Protein AF-A0A182XDQ7-F1 (afdb_monomer)

Structure (mmCIF, N/CA/C/O backbone):
data_AF-A0A182XDQ7-F1
#
_entry.id   AF-A0A182XDQ7-F1
#
loop_
_atom_site.group_PDB
_atom_site.id
_atom_site.type_symbol
_atom_site.label_atom_id
_atom_site.label_alt_id
_atom_site.label_comp_id
_atom_site.label_asym_id
_atom_site.label_entity_id
_atom_site.label_seq_id
_atom_site.pdbx_PDB_ins_code
_atom_site.Cartn_x
_atom_site.Cartn_y
_atom_site.Cartn_z
_atom_site.occupancy
_atom_site.B_iso_or_equiv
_atom_site.auth_seq_id
_atom_site.auth_comp_id
_atom_site.auth_asym_id
_atom_site.auth_atom_id
_atom_site.pdbx_PDB_model_num
ATOM 1 N N . MET A 1 1 ? 46.026 5.884 -55.601 1.00 58.94 1 MET A N 1
ATOM 2 C CA . MET A 1 1 ? 44.550 5.990 -55.698 1.00 58.94 1 MET A CA 1
ATOM 3 C C . MET A 1 1 ? 43.831 5.059 -54.721 1.00 58.94 1 MET A C 1
ATOM 5 O O . MET A 1 1 ? 42.958 5.539 -54.015 1.00 58.94 1 MET A O 1
ATOM 9 N N . PHE A 1 2 ? 44.246 3.793 -54.591 1.00 58.72 2 PHE A N 1
ATOM 10 C CA . PHE A 1 2 ? 43.629 2.805 -53.687 1.00 58.72 2 PHE A CA 1
ATOM 11 C C . PHE A 1 2 ? 43.571 3.197 -52.197 1.00 58.72 2 PHE A C 1
ATOM 13 O O . PHE A 1 2 ? 42.519 3.070 -51.587 1.00 58.72 2 PHE A O 1
ATOM 20 N N . VAL A 1 3 ? 44.642 3.755 -51.619 1.00 70.00 3 VAL A N 1
ATOM 21 C CA . VAL A 1 3 ? 44.676 4.146 -50.188 1.00 70.00 3 VAL A CA 1
ATOM 22 C C . VAL A 1 3 ? 43.628 5.211 -49.835 1.00 70.00 3 VAL A C 1
ATOM 24 O O . VAL A 1 3 ? 43.036 5.169 -48.762 1.00 70.00 3 VAL A O 1
ATOM 27 N N . LYS A 1 4 ? 43.343 6.140 -50.760 1.00 70.06 4 LYS A N 1
ATOM 28 C CA . LYS A 1 4 ? 42.305 7.164 -50.566 1.00 70.06 4 LYS A CA 1
ATOM 29 C C . LYS A 1 4 ? 40.898 6.556 -50.586 1.00 70.06 4 LYS A C 1
ATOM 31 O O . LYS A 1 4 ? 40.056 6.988 -49.815 1.00 70.06 4 LYS A O 1
ATOM 36 N N . PHE A 1 5 ? 40.664 5.530 -51.408 1.00 74.50 5 PHE A N 1
ATOM 37 C CA . PHE A 1 5 ? 39.398 4.791 -51.428 1.00 74.50 5 PHE A CA 1
ATOM 38 C C . PHE A 1 5 ? 39.183 3.977 -50.146 1.00 74.50 5 PHE A C 1
ATOM 40 O O . PHE A 1 5 ? 38.098 4.029 -49.582 1.00 74.50 5 PHE A O 1
ATOM 47 N N . PHE A 1 6 ? 40.218 3.299 -49.637 1.00 78.25 6 PHE A N 1
ATOM 48 C CA . PHE A 1 6 ? 40.128 2.580 -48.359 1.00 78.25 6 PHE A CA 1
ATOM 49 C C . PHE A 1 6 ? 39.856 3.513 -47.173 1.00 78.25 6 PHE A C 1
ATOM 51 O O . PHE A 1 6 ? 39.035 3.182 -46.326 1.00 78.25 6 PHE A O 1
ATOM 58 N N . LEU A 1 7 ? 40.482 4.695 -47.138 1.00 78.38 7 LEU A N 1
ATOM 59 C CA . LEU A 1 7 ? 40.207 5.705 -46.110 1.00 78.38 7 LEU A CA 1
ATOM 60 C C . LEU A 1 7 ? 38.769 6.229 -46.174 1.00 78.38 7 LEU A C 1
ATOM 62 O O . LEU A 1 7 ? 38.133 6.378 -45.138 1.00 78.38 7 LEU A O 1
ATOM 66 N N . VAL A 1 8 ? 38.238 6.471 -47.375 1.00 79.00 8 VAL A N 1
ATOM 67 C CA . VAL A 1 8 ? 36.844 6.909 -47.549 1.00 79.00 8 VAL A CA 1
ATOM 68 C C . VAL A 1 8 ? 35.862 5.815 -47.121 1.00 79.00 8 VAL A C 1
ATOM 70 O O . VAL A 1 8 ? 34.897 6.114 -46.428 1.00 79.00 8 VAL A O 1
ATOM 73 N N . ILE A 1 9 ? 36.125 4.549 -47.460 1.00 78.06 9 ILE A N 1
ATOM 74 C CA . ILE A 1 9 ? 35.292 3.415 -47.027 1.00 78.06 9 ILE A CA 1
ATOM 75 C C . ILE A 1 9 ? 35.343 3.253 -45.502 1.00 78.06 9 ILE A C 1
ATOM 77 O O . ILE A 1 9 ? 34.299 3.101 -44.880 1.00 78.06 9 ILE A O 1
ATOM 81 N N . ALA A 1 10 ? 36.524 3.345 -44.884 1.00 75.12 10 ALA A N 1
ATOM 82 C CA . ALA A 1 10 ? 36.665 3.263 -43.430 1.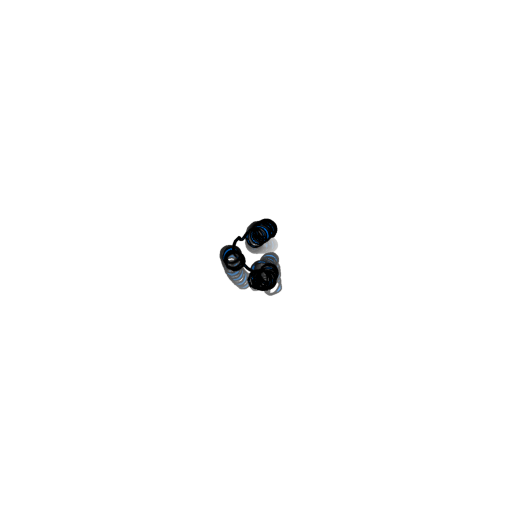00 75.12 10 ALA A CA 1
ATOM 83 C C . ALA A 1 10 ? 35.943 4.413 -42.704 1.00 75.12 10 ALA A C 1
ATOM 85 O O . ALA A 1 10 ? 35.287 4.181 -41.693 1.00 75.12 10 ALA A O 1
ATOM 86 N N . LEU A 1 11 ? 36.006 5.637 -43.240 1.00 75.75 11 LEU A N 1
ATOM 87 C CA . LEU A 1 11 ? 35.275 6.788 -42.700 1.00 75.75 11 LEU A CA 1
ATOM 88 C C . LEU A 1 11 ? 33.757 6.620 -42.840 1.00 75.75 11 LEU A C 1
ATOM 90 O O . LEU A 1 11 ? 33.031 6.897 -41.893 1.00 75.75 11 LEU A O 1
ATOM 94 N N . LEU A 1 12 ? 33.270 6.117 -43.978 1.00 71.75 12 LEU A N 1
ATOM 95 C CA . LEU A 1 12 ? 31.844 5.827 -44.177 1.00 71.75 12 LEU A CA 1
ATOM 96 C C . LEU A 1 12 ? 31.334 4.748 -43.212 1.00 71.75 12 LEU A C 1
ATOM 98 O O . LEU A 1 12 ? 30.245 4.885 -42.659 1.00 71.75 12 LEU A O 1
ATOM 102 N N . GLN A 1 13 ? 32.132 3.704 -42.973 1.00 73.31 13 GLN A N 1
ATOM 103 C CA . GLN A 1 13 ? 31.817 2.645 -42.009 1.00 73.31 13 GLN A CA 1
ATOM 104 C C . GLN A 1 13 ? 31.791 3.181 -40.569 1.00 73.31 13 GLN A C 1
ATOM 106 O O . GLN A 1 13 ? 30.897 2.825 -39.807 1.00 73.31 13 GLN A O 1
ATOM 111 N N . ALA A 1 14 ? 32.714 4.081 -40.210 1.00 72.94 14 ALA A N 1
ATOM 112 C CA . ALA A 1 14 ? 32.732 4.725 -38.897 1.00 72.94 14 ALA A CA 1
ATOM 113 C C . ALA A 1 14 ? 31.510 5.635 -38.673 1.00 72.94 14 ALA A C 1
ATOM 115 O O . ALA A 1 14 ? 30.904 5.585 -37.608 1.00 72.94 14 ALA A O 1
ATOM 116 N N . VAL A 1 15 ? 31.106 6.412 -39.685 1.00 73.62 15 VAL A N 1
ATOM 117 C CA . VAL A 1 15 ? 29.911 7.273 -39.611 1.00 73.62 15 VAL A CA 1
ATOM 118 C C . VAL A 1 15 ? 28.628 6.442 -39.480 1.00 73.62 15 VAL A C 1
ATOM 120 O O . VAL A 1 15 ? 27.787 6.756 -38.643 1.00 73.62 15 VAL A O 1
ATOM 123 N N . CYS A 1 16 ? 28.493 5.349 -40.243 1.00 70.88 16 CYS A N 1
ATOM 124 C CA . CYS A 1 16 ? 27.335 4.452 -40.130 1.00 70.88 16 CYS A CA 1
ATOM 125 C C . CYS A 1 16 ? 27.283 3.734 -38.775 1.00 70.88 16 CYS A C 1
ATOM 127 O O . CYS A 1 16 ? 26.206 3.568 -38.209 1.00 70.88 16 CYS A O 1
ATOM 129 N N . ALA A 1 17 ? 28.433 3.310 -38.242 1.00 71.94 17 ALA A N 1
ATOM 130 C CA . ALA A 1 17 ? 28.495 2.718 -36.911 1.00 71.94 17 ALA A CA 1
ATOM 131 C C . ALA A 1 17 ? 28.079 3.733 -35.837 1.00 71.94 17 ALA A C 1
ATOM 133 O O . ALA A 1 17 ? 27.300 3.391 -34.955 1.00 71.94 17 ALA A O 1
ATOM 134 N N . GLN A 1 18 ? 28.534 4.984 -35.941 1.00 76.50 18 GLN A N 1
ATOM 135 C CA . GLN A 1 18 ? 28.200 6.029 -34.977 1.00 76.50 18 GLN A CA 1
ATOM 136 C C . GLN A 1 18 ? 26.694 6.319 -34.909 1.00 76.50 18 GLN A C 1
ATOM 138 O O . GLN A 1 18 ? 26.150 6.353 -33.810 1.00 76.50 18 GLN A O 1
ATOM 143 N N . GLN A 1 19 ? 26.006 6.414 -36.051 1.00 77.69 19 GLN A N 1
ATOM 144 C CA . GLN A 1 19 ? 24.545 6.584 -36.072 1.00 77.69 19 GLN A CA 1
ATOM 145 C C . GLN A 1 19 ? 23.803 5.431 -35.380 1.00 77.69 19 GLN A C 1
ATOM 147 O O . GLN A 1 19 ? 22.836 5.657 -34.662 1.00 77.69 19 GLN A O 1
ATOM 152 N N . ARG A 1 20 ? 24.272 4.187 -35.547 1.00 82.06 20 ARG A N 1
ATOM 153 C CA . ARG A 1 20 ? 23.682 3.021 -34.868 1.00 82.06 20 ARG A CA 1
ATOM 154 C C . ARG A 1 20 ? 23.867 3.077 -33.352 1.00 82.06 20 ARG A C 1
ATOM 156 O O . ARG A 1 20 ? 22.949 2.738 -32.614 1.00 82.06 20 ARG A O 1
ATOM 163 N N . PHE A 1 21 ? 25.036 3.515 -32.884 1.00 82.31 21 PHE A N 1
ATOM 164 C CA . PHE A 1 21 ? 25.280 3.708 -31.453 1.00 82.31 21 PHE A CA 1
ATOM 165 C C . PHE A 1 21 ? 24.435 4.844 -30.868 1.00 82.31 21 PHE A C 1
ATOM 167 O O . PHE A 1 21 ? 23.960 4.703 -29.748 1.00 82.31 21 PHE A O 1
ATOM 174 N N . GLU A 1 22 ? 24.214 5.931 -31.612 1.00 88.81 22 GLU A N 1
ATOM 175 C CA . GLU A 1 22 ? 23.357 7.043 -31.175 1.00 88.81 22 GLU A CA 1
ATOM 176 C C . GLU A 1 22 ? 21.918 6.582 -30.897 1.00 88.81 22 GLU A C 1
ATOM 178 O O . GLU A 1 22 ? 21.388 6.896 -29.835 1.00 88.81 22 GLU A O 1
ATOM 183 N N . VAL A 1 23 ? 21.335 5.748 -31.767 1.00 90.88 23 VAL A N 1
ATOM 184 C CA . VAL A 1 23 ? 19.989 5.174 -31.560 1.00 90.88 23 VAL A CA 1
ATOM 185 C C . VAL A 1 23 ? 19.919 4.319 -30.287 1.00 90.88 23 VAL A C 1
ATOM 187 O O . VAL A 1 23 ? 18.983 4.438 -29.503 1.00 90.88 23 VAL A O 1
ATOM 190 N N . LEU A 1 24 ? 20.924 3.476 -30.027 1.00 91.75 24 LEU A N 1
ATOM 191 C CA . LEU A 1 24 ? 20.945 2.651 -28.808 1.00 91.75 24 LEU A CA 1
ATOM 192 C C . LEU A 1 24 ? 21.114 3.492 -27.536 1.00 91.75 24 LEU A C 1
ATOM 194 O O . LEU A 1 24 ? 20.560 3.153 -26.491 1.00 91.75 24 LEU A O 1
ATOM 198 N N . VAL A 1 25 ? 21.874 4.587 -27.619 1.00 93.25 25 VAL A N 1
ATOM 199 C CA . VAL A 1 25 ? 22.011 5.552 -26.521 1.00 93.25 25 VAL A CA 1
ATOM 200 C C . VAL A 1 25 ? 20.690 6.280 -26.271 1.00 93.25 25 VAL A C 1
ATOM 202 O O . VAL A 1 25 ? 20.345 6.507 -25.112 1.00 93.25 25 VAL A O 1
ATOM 205 N N . GLU A 1 26 ? 19.934 6.607 -27.319 1.00 95.56 26 GLU A N 1
ATOM 206 C CA . GLU A 1 26 ? 18.599 7.198 -27.196 1.00 95.56 26 GLU A CA 1
ATOM 207 C C . GLU A 1 26 ? 17.632 6.250 -26.479 1.00 95.56 26 GLU A C 1
ATOM 209 O O . GLU A 1 26 ? 17.069 6.638 -25.457 1.00 95.56 26 GLU A O 1
ATOM 214 N N . PHE A 1 27 ? 17.526 4.985 -26.907 1.00 96.62 27 PHE A N 1
ATOM 215 C CA . PHE A 1 27 ? 16.728 3.986 -26.184 1.00 96.62 27 PHE A CA 1
ATOM 216 C C . PHE A 1 27 ? 17.166 3.845 -24.726 1.00 96.62 27 PHE A C 1
ATOM 218 O O . PHE A 1 27 ? 16.331 3.865 -23.827 1.00 96.62 27 PHE A O 1
ATOM 225 N N . GLY A 1 28 ? 18.474 3.744 -24.471 1.00 95.75 28 GLY A N 1
ATOM 226 C CA . GLY A 1 28 ? 18.994 3.612 -23.109 1.00 95.75 28 GLY A CA 1
ATOM 227 C C . GLY A 1 28 ? 18.648 4.816 -22.232 1.00 95.75 28 GLY A C 1
ATOM 228 O O . GLY A 1 28 ? 18.321 4.650 -21.057 1.00 95.75 28 GLY A O 1
ATOM 229 N N . THR A 1 29 ? 18.667 6.018 -22.813 1.00 96.94 29 THR A N 1
ATOM 230 C CA . THR A 1 29 ? 18.242 7.252 -22.142 1.00 96.94 29 THR A CA 1
ATOM 231 C C . THR A 1 29 ? 16.747 7.213 -21.846 1.00 96.94 29 THR A C 1
ATOM 233 O O . THR A 1 29 ? 16.364 7.435 -20.704 1.00 96.94 29 THR A O 1
ATOM 236 N N . ASN A 1 30 ? 15.919 6.850 -22.828 1.00 97.19 30 ASN A N 1
ATOM 237 C CA . ASN A 1 30 ? 14.465 6.786 -22.683 1.00 97.19 30 ASN A CA 1
ATOM 238 C C . ASN A 1 30 ? 14.036 5.771 -21.614 1.00 97.19 30 ASN A C 1
ATOM 240 O O . ASN A 1 30 ? 13.282 6.133 -20.711 1.00 97.19 30 ASN A O 1
ATOM 244 N N . PHE A 1 31 ? 14.571 4.544 -21.648 1.00 97.81 31 PHE A N 1
ATOM 245 C CA . PHE A 1 31 ? 14.312 3.537 -20.612 1.00 97.81 31 PHE A CA 1
ATOM 246 C C . PHE A 1 31 ? 14.750 4.017 -19.231 1.00 97.81 31 PHE A C 1
ATOM 248 O O . PHE A 1 31 ? 13.993 3.902 -18.274 1.00 97.81 31 PHE A O 1
ATOM 255 N N . SER A 1 32 ? 15.947 4.598 -19.120 1.00 96.75 32 SER A N 1
ATOM 256 C CA . SER A 1 32 ? 16.453 5.082 -17.831 1.00 96.75 32 SER A CA 1
ATOM 257 C C . SER A 1 32 ? 15.604 6.225 -17.274 1.00 96.75 32 SER A C 1
ATOM 259 O O . SER A 1 32 ? 15.320 6.244 -16.080 1.00 96.75 32 SER A O 1
ATOM 261 N N . THR A 1 33 ? 15.190 7.171 -18.119 1.00 97.00 33 THR A N 1
ATOM 262 C CA . THR A 1 33 ? 14.324 8.284 -17.717 1.00 97.00 33 THR A CA 1
ATOM 263 C C . THR A 1 33 ? 12.961 7.776 -17.266 1.00 97.00 33 THR A C 1
ATOM 265 O O . THR A 1 33 ? 12.564 8.073 -16.143 1.00 97.00 33 THR A O 1
ATOM 268 N N . LEU A 1 34 ? 12.297 6.945 -18.078 1.00 96.00 34 LEU A N 1
ATOM 269 C CA . LEU A 1 34 ? 11.008 6.356 -17.715 1.00 96.00 34 LEU A CA 1
ATOM 270 C C . LEU A 1 34 ? 11.101 5.573 -16.404 1.00 96.00 34 LEU A C 1
ATOM 272 O O . LEU A 1 34 ? 10.211 5.674 -15.560 1.00 96.00 34 LEU A O 1
ATOM 276 N N . ALA A 1 35 ? 12.196 4.832 -16.214 1.00 95.94 35 ALA A N 1
ATOM 277 C CA . ALA A 1 35 ? 12.391 4.041 -15.015 1.00 95.94 35 ALA A CA 1
ATOM 278 C C . ALA A 1 35 ? 12.580 4.894 -13.760 1.00 95.94 35 ALA A C 1
ATOM 280 O O . ALA A 1 35 ? 12.058 4.550 -12.698 1.00 95.94 35 ALA A O 1
ATOM 281 N N . ILE A 1 36 ? 13.309 6.007 -13.866 1.00 96.62 36 ILE A N 1
ATOM 282 C CA . ILE A 1 36 ? 13.486 6.961 -12.766 1.00 96.62 36 ILE A CA 1
ATOM 283 C C . ILE A 1 36 ? 12.152 7.621 -12.412 1.00 96.62 36 ILE A C 1
ATOM 285 O O . ILE A 1 36 ? 11.812 7.689 -11.232 1.00 96.62 36 ILE A O 1
ATOM 289 N N . ASP A 1 37 ? 11.396 8.072 -13.411 1.00 95.81 37 ASP A N 1
ATOM 290 C CA . ASP A 1 37 ? 10.105 8.730 -13.198 1.00 95.81 37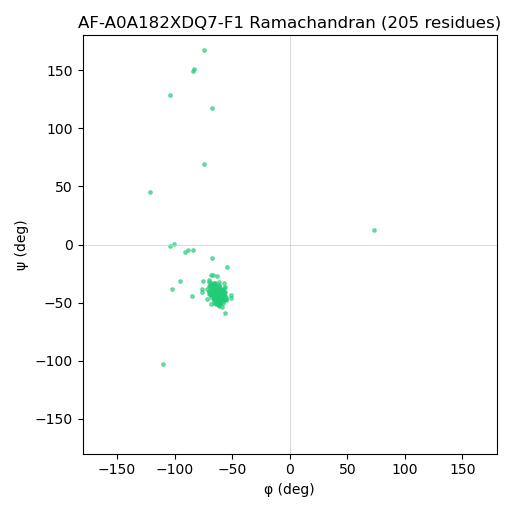 ASP A CA 1
ATOM 291 C C . ASP A 1 37 ? 9.111 7.765 -12.531 1.00 95.81 37 ASP A C 1
ATOM 293 O O . ASP A 1 37 ? 8.570 8.068 -11.468 1.00 95.81 37 ASP A O 1
ATOM 297 N N . THR A 1 38 ? 8.998 6.548 -13.070 1.00 94.25 38 THR A N 1
ATOM 298 C CA . THR A 1 38 ? 8.182 5.458 -12.511 1.00 94.25 38 THR A CA 1
ATOM 299 C C . THR A 1 38 ? 8.594 5.114 -11.078 1.00 94.25 38 THR A C 1
ATOM 301 O O . THR A 1 38 ? 7.756 4.967 -10.192 1.00 94.25 38 THR A O 1
ATOM 304 N N . GLN A 1 39 ? 9.898 5.012 -10.805 1.00 94.88 39 GLN A N 1
ATOM 305 C CA . GLN A 1 39 ? 10.407 4.716 -9.465 1.00 94.88 39 GLN A CA 1
ATOM 306 C C . GLN A 1 39 ? 10.028 5.801 -8.450 1.00 94.88 39 GLN A C 1
ATOM 308 O O . GLN A 1 39 ? 9.722 5.478 -7.300 1.00 94.88 39 GLN A O 1
ATOM 313 N N . ASN A 1 40 ? 10.088 7.072 -8.850 1.00 95.44 40 ASN A N 1
ATOM 314 C CA . ASN A 1 40 ? 9.719 8.188 -7.985 1.00 95.44 40 ASN A CA 1
ATOM 315 C C . ASN A 1 40 ? 8.227 8.142 -7.650 1.00 95.44 40 ASN A C 1
ATOM 317 O O . ASN A 1 40 ? 7.877 8.229 -6.476 1.00 95.44 40 ASN A O 1
ATOM 321 N N . GLU A 1 41 ? 7.375 7.909 -8.645 1.00 95.12 41 GLU A N 1
ATOM 322 C CA . GLU A 1 41 ? 5.930 7.783 -8.445 1.00 95.12 41 GLU A CA 1
ATOM 323 C C . GLU A 1 41 ? 5.570 6.591 -7.542 1.00 95.12 41 GLU A C 1
ATOM 325 O O . GLU A 1 41 ? 4.817 6.750 -6.581 1.00 95.12 41 GLU A O 1
ATOM 330 N N . ILE A 1 42 ? 6.175 5.412 -7.751 1.00 93.56 42 ILE A N 1
ATOM 331 C CA . ILE A 1 42 ? 5.963 4.255 -6.861 1.00 93.56 42 ILE A CA 1
ATOM 332 C C . ILE A 1 42 ? 6.376 4.588 -5.422 1.00 93.56 42 ILE A C 1
ATOM 334 O O . ILE A 1 42 ? 5.689 4.195 -4.479 1.00 93.56 42 ILE A O 1
ATOM 338 N N . ASN A 1 43 ? 7.479 5.316 -5.226 1.00 93.94 43 ASN A N 1
ATOM 339 C CA . ASN A 1 43 ? 7.915 5.723 -3.889 1.00 93.94 43 ASN A CA 1
ATOM 340 C C . ASN A 1 43 ? 6.926 6.699 -3.235 1.00 93.94 43 ASN A C 1
ATOM 342 O O . ASN A 1 43 ? 6.651 6.575 -2.041 1.00 93.94 43 ASN A O 1
ATOM 346 N N . GLU A 1 44 ? 6.375 7.647 -3.994 1.00 95.25 44 GLU A N 1
ATOM 347 C CA . GLU A 1 44 ? 5.340 8.563 -3.507 1.00 95.25 44 GLU A CA 1
ATOM 348 C C . GLU A 1 44 ? 4.083 7.800 -3.075 1.00 95.25 44 GLU A C 1
ATOM 350 O O . GLU A 1 44 ? 3.608 7.986 -1.951 1.00 95.25 44 GLU A O 1
ATOM 355 N N . LEU A 1 45 ? 3.602 6.873 -3.908 1.00 94.62 45 LEU A N 1
ATOM 356 C CA . LEU A 1 45 ? 2.455 6.019 -3.590 1.00 94.62 45 LEU A CA 1
ATOM 357 C C . LEU A 1 45 ? 2.729 5.109 -2.389 1.00 94.62 45 LEU A C 1
ATOM 359 O O . LEU A 1 45 ? 1.863 4.937 -1.535 1.00 94.62 45 LEU A O 1
ATOM 363 N N . TYR A 1 46 ? 3.946 4.576 -2.265 1.00 92.50 46 TYR A N 1
ATOM 364 C CA . TYR A 1 46 ? 4.355 3.772 -1.113 1.00 92.50 46 TYR A CA 1
ATOM 365 C C . TYR A 1 46 ? 4.278 4.574 0.190 1.00 92.50 46 TYR A C 1
ATOM 367 O O . TYR A 1 46 ? 3.759 4.089 1.199 1.00 92.50 46 TYR A O 1
ATOM 375 N N . HIS A 1 47 ? 4.781 5.811 0.182 1.00 93.31 47 HIS A N 1
ATOM 376 C CA . HIS A 1 47 ? 4.701 6.697 1.340 1.00 93.31 47 HIS A CA 1
ATOM 377 C C . HIS A 1 47 ? 3.258 7.078 1.667 1.00 93.31 47 HIS A C 1
ATOM 379 O O . HIS A 1 47 ? 2.874 7.027 2.835 1.00 93.31 47 HIS A O 1
ATOM 385 N N . PHE A 1 48 ? 2.455 7.386 0.648 1.00 92.50 48 PHE A N 1
ATOM 386 C CA . PHE A 1 48 ? 1.042 7.696 0.824 1.00 92.50 48 PHE A CA 1
ATOM 387 C C . PHE A 1 48 ? 0.269 6.517 1.433 1.00 92.50 48 PHE A C 1
ATOM 389 O O . PHE A 1 48 ? -0.440 6.697 2.423 1.00 92.50 48 PHE A O 1
ATOM 396 N N . ASN A 1 49 ? 0.485 5.298 0.929 1.00 90.62 49 ASN A N 1
ATOM 397 C CA . ASN A 1 49 ? -0.091 4.077 1.489 1.00 90.62 49 ASN A CA 1
ATOM 398 C C . ASN A 1 49 ? 0.300 3.891 2.966 1.00 90.62 49 ASN A C 1
ATOM 400 O O . ASN A 1 49 ? -0.549 3.648 3.820 1.00 90.62 49 ASN A O 1
ATOM 404 N N . ALA A 1 50 ? 1.584 4.056 3.291 1.00 89.06 50 ALA A N 1
ATOM 405 C CA . ALA A 1 50 ? 2.068 3.915 4.662 1.00 89.06 50 ALA A CA 1
ATOM 406 C C . ALA A 1 50 ? 1.461 4.956 5.621 1.00 89.06 50 ALA A C 1
ATOM 408 O O . ALA A 1 50 ? 1.148 4.627 6.768 1.00 89.06 50 ALA A O 1
ATOM 409 N N . ASP A 1 51 ? 1.291 6.201 5.171 1.00 90.25 51 ASP A N 1
ATOM 410 C CA . ASP A 1 51 ? 0.657 7.256 5.961 1.00 90.25 51 ASP A CA 1
ATOM 411 C C . ASP A 1 51 ? -0.833 6.971 6.196 1.00 90.25 51 ASP A C 1
ATOM 413 O O . ASP A 1 51 ? -1.297 7.122 7.329 1.00 90.25 51 ASP A O 1
ATOM 417 N N . MET A 1 52 ? -1.550 6.494 5.174 1.00 86.25 52 MET A N 1
ATOM 418 C CA . MET A 1 52 ? -2.958 6.095 5.274 1.00 86.25 52 MET A CA 1
ATOM 419 C C . MET A 1 52 ? -3.161 4.950 6.271 1.00 86.25 52 MET A C 1
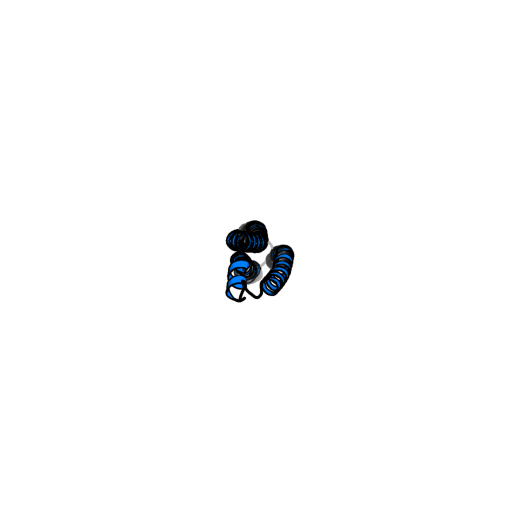ATOM 421 O O . MET A 1 52 ? -3.937 5.091 7.218 1.00 86.25 52 MET A O 1
ATOM 425 N N . VAL A 1 53 ? -2.405 3.856 6.125 1.00 84.69 53 VAL A N 1
ATOM 426 C CA . VAL A 1 53 ? -2.458 2.701 7.041 1.00 84.69 53 VAL A CA 1
ATOM 427 C C . VAL A 1 53 ? -2.125 3.127 8.475 1.00 84.69 53 VAL A C 1
ATOM 429 O O . VAL A 1 53 ? -2.760 2.691 9.438 1.00 84.69 53 VAL A O 1
ATOM 432 N N . ARG A 1 54 ? -1.125 4.002 8.651 1.00 86.88 54 ARG A N 1
ATOM 433 C CA . ARG A 1 54 ? -0.742 4.505 9.977 1.00 86.88 54 ARG A CA 1
ATOM 434 C C . ARG A 1 54 ? -1.866 5.309 10.621 1.00 86.88 54 ARG A C 1
ATOM 436 O O . ARG A 1 54 ? -2.113 5.121 11.813 1.00 86.88 54 ARG A O 1
ATOM 443 N N . GLU A 1 55 ? -2.497 6.214 9.878 1.00 86.56 55 GLU A N 1
ATOM 444 C CA . GLU A 1 55 ? -3.575 7.038 10.423 1.00 86.56 55 GLU A CA 1
ATOM 445 C C . GLU A 1 55 ? -4.796 6.190 10.767 1.00 86.56 55 GLU A C 1
ATOM 447 O O . GLU A 1 55 ? -5.364 6.353 11.845 1.00 86.56 55 GLU A O 1
ATOM 452 N N . PHE A 1 56 ? -5.132 5.210 9.928 1.00 82.12 56 PHE A N 1
ATOM 453 C CA . PHE A 1 56 ? -6.221 4.290 10.227 1.00 82.12 56 PHE A CA 1
ATOM 454 C C . PHE A 1 56 ? -5.966 3.487 11.510 1.00 82.12 56 PHE A C 1
ATOM 456 O O . PHE A 1 56 ? -6.797 3.484 12.418 1.00 82.12 56 PHE A O 1
ATOM 463 N N . ASN A 1 57 ? -4.779 2.886 11.646 1.00 83.50 57 ASN A N 1
ATOM 464 C CA . ASN A 1 57 ? -4.394 2.169 12.865 1.00 83.50 57 ASN A CA 1
ATOM 465 C C . ASN A 1 57 ? -4.460 3.065 14.108 1.00 83.50 57 ASN A C 1
ATOM 467 O O . ASN A 1 57 ? -4.831 2.617 15.194 1.00 83.50 57 ASN A O 1
ATOM 471 N N . ARG A 1 58 ? -4.084 4.338 13.963 1.00 88.00 58 ARG A N 1
ATOM 472 C CA . ARG A 1 58 ? -4.153 5.319 15.043 1.00 88.00 58 ARG A CA 1
ATOM 473 C C . ARG A 1 58 ? -5.599 5.598 15.447 1.00 88.00 58 ARG A C 1
ATOM 475 O O . ARG A 1 58 ? -5.885 5.551 16.642 1.00 88.00 58 ARG A O 1
ATOM 482 N N . GLU A 1 59 ? -6.484 5.885 14.498 1.00 85.50 59 GLU A N 1
ATOM 483 C CA . GLU A 1 59 ? -7.888 6.187 14.794 1.00 85.50 59 GLU A CA 1
ATOM 484 C C . GLU A 1 59 ? -8.627 4.968 15.357 1.00 85.50 59 GLU A C 1
ATOM 486 O O . GLU A 1 59 ? -9.301 5.099 16.374 1.00 85.50 59 GLU A O 1
ATOM 491 N N . LEU A 1 60 ? -8.392 3.764 14.828 1.00 81.75 60 LEU A N 1
ATOM 492 C CA . LEU A 1 60 ? -8.943 2.525 15.389 1.00 81.75 60 LEU A CA 1
ATOM 493 C C . LEU A 1 60 ? -8.572 2.347 16.873 1.00 81.75 60 LEU A C 1
ATOM 495 O O . LEU A 1 60 ? -9.424 2.058 17.713 1.00 81.75 60 LEU A O 1
ATOM 499 N N . LEU A 1 61 ? -7.297 2.549 17.221 1.00 85.38 61 LEU A N 1
ATOM 500 C CA . LEU A 1 61 ? -6.839 2.456 18.610 1.00 85.38 61 LEU A CA 1
ATOM 501 C C . LEU A 1 61 ? -7.434 3.554 19.499 1.00 85.38 61 LEU A C 1
ATOM 503 O O . LEU A 1 61 ? -7.659 3.322 20.688 1.00 85.38 61 LEU A O 1
ATOM 507 N N . LEU A 1 62 ? -7.668 4.747 18.950 1.00 89.50 62 LEU A N 1
ATOM 508 C CA . LEU A 1 62 ? -8.308 5.838 19.677 1.00 89.50 62 LEU A CA 1
ATOM 509 C C . LEU A 1 62 ? -9.783 5.547 19.941 1.00 89.50 62 LEU A C 1
ATOM 511 O O . LEU A 1 62 ? -10.221 5.780 21.064 1.00 89.50 62 LEU A O 1
ATOM 515 N N . GLU A 1 63 ? -10.518 5.013 18.967 1.00 84.56 63 GLU A N 1
ATOM 516 C CA . GLU A 1 63 ? -11.920 4.625 19.148 1.00 84.56 63 GLU A CA 1
ATOM 517 C C . GLU A 1 63 ? -12.059 3.526 20.204 1.00 84.56 63 GLU A C 1
ATOM 519 O O . GLU A 1 63 ? -12.762 3.714 21.199 1.00 84.56 63 GLU A O 1
ATOM 524 N N . LEU A 1 64 ? -11.267 2.452 20.106 1.00 82.19 64 LEU A N 1
ATOM 525 C CA . LEU A 1 64 ? -11.221 1.414 21.145 1.00 82.19 64 LEU A CA 1
ATOM 526 C C . LEU A 1 64 ? -10.838 1.995 22.520 1.00 82.19 64 LEU A C 1
ATOM 528 O O . LEU A 1 64 ? -11.396 1.617 23.553 1.00 82.19 64 LEU A O 1
ATOM 532 N N . GLY A 1 65 ? -9.899 2.944 22.542 1.00 86.81 65 GLY A N 1
ATOM 533 C CA . GLY A 1 65 ? -9.457 3.630 23.754 1.00 86.81 65 GLY A CA 1
ATOM 534 C C . GLY A 1 65 ? -10.505 4.555 24.385 1.00 86.81 65 GLY A C 1
ATOM 535 O O . GLY A 1 65 ? -10.438 4.777 25.595 1.00 86.81 65 GLY A O 1
ATOM 536 N N . ARG A 1 66 ? -11.457 5.083 23.603 1.00 88.81 66 ARG A N 1
ATOM 537 C CA . ARG A 1 66 ? -12.583 5.919 24.065 1.00 88.81 66 ARG A CA 1
ATOM 538 C C . ARG A 1 66 ? -13.765 5.071 24.528 1.00 88.81 66 ARG A C 1
ATOM 540 O O . ARG A 1 66 ? -14.285 5.307 25.615 1.00 88.81 66 ARG A O 1
ATOM 547 N N . MET A 1 67 ? -14.113 4.040 23.759 1.00 84.31 67 MET A N 1
ATOM 548 C CA . MET A 1 67 ? -15.240 3.151 24.047 1.00 84.31 67 MET A CA 1
ATOM 549 C C . MET A 1 67 ? -15.088 2.434 25.392 1.00 84.31 67 MET A C 1
ATOM 551 O O . MET A 1 67 ? -16.011 2.422 26.201 1.00 84.31 67 MET A O 1
ATOM 555 N N . VAL A 1 68 ? -13.912 1.865 25.684 1.00 86.19 68 VAL A N 1
ATOM 556 C CA . VAL A 1 68 ? -13.728 1.047 26.898 1.00 86.19 68 VAL A CA 1
ATOM 557 C C . VAL A 1 68 ? -14.005 1.830 28.199 1.00 86.19 68 VAL A C 1
ATOM 559 O O . VAL A 1 68 ? -14.721 1.310 29.060 1.00 86.19 68 VAL A O 1
ATOM 562 N N . PRO A 1 69 ? -13.470 3.050 28.408 1.00 91.12 69 PRO A N 1
ATOM 563 C CA . PRO A 1 69 ? -13.848 3.887 29.546 1.00 91.12 69 PRO A CA 1
ATOM 564 C C . PRO A 1 69 ? -15.338 4.234 29.600 1.00 91.12 69 PRO A C 1
ATOM 566 O O . PRO A 1 69 ? -15.927 4.124 30.673 1.00 91.12 69 PRO A O 1
ATOM 569 N N . GLU A 1 70 ? -15.944 4.613 28.472 1.00 90.19 70 GLU A N 1
ATOM 570 C CA . GLU A 1 70 ? -17.365 4.983 28.404 1.00 90.19 70 GLU A CA 1
ATOM 571 C C . GLU A 1 70 ? -18.269 3.811 28.797 1.00 90.19 70 GLU A C 1
ATOM 573 O O . GLU A 1 70 ? -19.197 3.969 29.589 1.00 90.19 70 GLU A O 1
ATOM 578 N N . MET A 1 71 ? -17.945 2.605 28.334 1.00 87.94 71 MET A N 1
ATOM 579 C CA . MET A 1 71 ? -18.679 1.384 28.671 1.00 87.94 71 MET A CA 1
ATOM 580 C C . MET A 1 71 ? -18.552 1.039 30.159 1.00 87.94 71 MET A C 1
ATOM 582 O O . MET A 1 71 ? -19.537 0.676 30.798 1.00 87.94 71 MET A O 1
ATOM 586 N N . ARG A 1 72 ? -17.363 1.222 30.750 1.00 91.31 72 ARG A N 1
ATOM 587 C CA . ARG A 1 72 ? -17.155 1.046 32.200 1.00 91.31 72 ARG A CA 1
ATOM 588 C C . ARG A 1 72 ? -17.930 2.067 33.028 1.00 91.31 72 ARG A C 1
ATOM 590 O O . ARG A 1 72 ? -18.433 1.733 34.100 1.00 91.31 72 ARG A O 1
ATOM 597 N N . GLU A 1 73 ? -18.005 3.310 32.565 1.00 94.88 73 GLU A N 1
ATOM 598 C CA . GLU A 1 73 ? -18.786 4.354 33.227 1.00 94.88 73 GLU A CA 1
ATOM 599 C C . GLU A 1 73 ? -20.289 4.063 33.137 1.00 94.88 73 GLU A C 1
ATOM 601 O O . GLU A 1 73 ? -20.988 4.153 34.150 1.00 94.88 73 GLU A O 1
ATOM 606 N N . ALA A 1 74 ? -20.769 3.640 31.965 1.00 92.19 74 ALA A N 1
ATOM 607 C CA . ALA A 1 74 ? -22.154 3.233 31.755 1.00 92.19 74 ALA A CA 1
ATOM 608 C C . ALA A 1 74 ? -22.545 2.056 32.662 1.00 92.19 74 ALA A C 1
ATOM 610 O O . ALA A 1 74 ? -23.592 2.106 33.308 1.00 92.19 74 ALA A O 1
ATOM 611 N N . ASP A 1 75 ? -21.680 1.046 32.780 1.00 94.69 75 ASP A N 1
ATOM 612 C CA . ASP A 1 75 ? -21.894 -0.094 33.671 1.00 94.69 75 ASP A CA 1
ATOM 613 C C . ASP A 1 75 ? -21.969 0.321 35.150 1.00 94.69 75 ASP A C 1
ATOM 615 O O . ASP A 1 75 ? -22.930 0.002 35.851 1.00 94.69 75 ASP A O 1
ATOM 619 N N . SER A 1 76 ? -20.998 1.110 35.618 1.00 95.44 76 SER A N 1
ATOM 620 C CA . SER A 1 76 ? -20.988 1.640 36.989 1.00 95.44 76 SER A CA 1
ATOM 621 C C . SER A 1 76 ? -22.231 2.487 37.289 1.00 95.44 76 SER A C 1
ATOM 623 O O . SER A 1 76 ? -22.809 2.404 38.376 1.00 95.44 76 SER A O 1
ATOM 625 N N . SER A 1 77 ? -22.682 3.289 36.319 1.00 96.38 77 SER A N 1
ATOM 626 C CA . SER A 1 77 ? -23.926 4.053 36.423 1.00 96.38 77 SER A CA 1
ATOM 627 C C . SER A 1 77 ? -25.145 3.134 36.517 1.00 96.38 77 SER A C 1
ATOM 629 O O . SER A 1 77 ? -26.028 3.364 37.344 1.00 96.38 77 SER A O 1
ATOM 631 N N . PHE A 1 78 ? -25.189 2.071 35.713 1.00 95.38 78 PHE A N 1
ATOM 632 C CA . PHE A 1 78 ? -26.284 1.110 35.729 1.00 95.38 78 PHE A CA 1
ATOM 633 C C . PHE A 1 78 ? -26.359 0.346 37.057 1.00 95.38 78 PHE A C 1
ATOM 635 O O . PHE A 1 78 ? -27.442 0.247 37.630 1.00 95.38 78 PHE A O 1
ATOM 642 N N . GLN A 1 79 ? -25.226 -0.074 37.629 1.00 95.81 79 GLN A N 1
ATOM 643 C CA . GLN A 1 79 ? -25.186 -0.660 38.978 1.00 95.81 79 GLN A CA 1
ATOM 644 C C . GLN A 1 79 ? -25.765 0.274 40.044 1.00 95.81 79 GLN A C 1
ATOM 646 O O . GLN A 1 79 ? -26.533 -0.149 40.908 1.00 95.81 79 GLN A O 1
ATOM 651 N N . GLN A 1 80 ? -25.429 1.565 39.987 1.00 96.06 80 GLN A N 1
ATOM 652 C CA . GLN A 1 80 ? -25.978 2.552 40.920 1.00 96.06 80 GLN A CA 1
ATOM 653 C C . GLN A 1 80 ? -27.493 2.702 40.754 1.00 96.06 80 GLN A C 1
ATOM 655 O O . GLN A 1 80 ? -28.204 2.835 41.749 1.00 96.06 80 GLN A O 1
ATOM 660 N N . GLN A 1 81 ? -27.995 2.649 39.517 1.00 95.69 81 GLN A N 1
ATOM 661 C CA . GLN A 1 81 ? -29.430 2.685 39.229 1.00 95.69 81 GLN A CA 1
ATOM 662 C C . GLN A 1 81 ? -30.148 1.438 39.745 1.00 95.69 81 GLN A C 1
ATOM 664 O O . GLN A 1 81 ? -31.215 1.578 40.342 1.00 95.69 81 GLN A O 1
ATOM 669 N N . ILE A 1 82 ? -29.552 0.249 39.582 1.00 94.12 82 ILE A N 1
ATOM 670 C CA . ILE A 1 82 ? -30.058 -0.985 40.192 1.00 94.12 82 ILE A CA 1
ATOM 671 C C . ILE A 1 82 ? -30.148 -0.762 41.697 1.00 94.12 82 ILE A C 1
ATOM 673 O O . ILE A 1 82 ? -31.246 -0.804 42.240 1.00 94.12 82 ILE A O 1
ATOM 677 N N . ALA A 1 83 ? -29.037 -0.433 42.365 1.00 92.62 83 ALA A N 1
ATOM 678 C CA . ALA A 1 83 ? -28.964 -0.256 43.816 1.00 92.62 83 ALA A CA 1
ATOM 679 C C . ALA A 1 83 ? -29.951 0.789 44.372 1.00 92.62 83 ALA A C 1
ATOM 681 O O . ALA A 1 83 ? -30.510 0.587 45.448 1.00 92.62 83 ALA A O 1
ATOM 682 N N . ALA A 1 84 ? -30.192 1.881 43.643 1.00 94.50 84 ALA A N 1
ATOM 683 C CA . ALA A 1 84 ? -31.095 2.957 44.048 1.00 94.50 84 ALA A CA 1
ATOM 684 C C . ALA A 1 84 ? -32.579 2.700 43.720 1.00 94.50 84 ALA A C 1
ATOM 686 O O . ALA A 1 84 ? -33.423 3.520 44.078 1.00 94.50 84 ALA A O 1
ATOM 687 N N . ALA A 1 85 ? -32.915 1.608 43.026 1.00 93.44 85 ALA A N 1
ATOM 688 C CA . ALA A 1 85 ? -34.293 1.313 42.648 1.00 93.44 85 ALA A CA 1
ATOM 689 C C . ALA A 1 85 ? -35.165 0.998 43.877 1.00 93.44 85 ALA A C 1
ATOM 691 O O . ALA A 1 85 ? -34.947 0.002 44.574 1.00 93.44 85 ALA A O 1
ATOM 692 N N . ASP A 1 86 ? -36.182 1.829 44.108 1.00 93.69 86 ASP A N 1
ATOM 693 C CA . ASP A 1 86 ? -37.174 1.656 45.170 1.00 93.69 86 ASP A CA 1
ATOM 694 C C . ASP A 1 86 ? -38.306 0.702 44.755 1.00 93.69 86 ASP A C 1
ATOM 696 O O . ASP A 1 86 ? -38.688 0.620 43.588 1.00 93.69 86 ASP A O 1
ATOM 700 N N . GLY A 1 87 ? -38.904 0.015 45.734 1.00 93.50 87 GLY A N 1
ATOM 701 C CA . GLY A 1 87 ? -40.069 -0.853 45.508 1.00 93.50 87 GLY A CA 1
ATOM 702 C C . GLY A 1 87 ? -39.761 -2.175 44.795 1.00 93.50 87 GLY A C 1
ATOM 703 O O . GLY A 1 87 ? -40.692 -2.859 44.375 1.00 93.50 87 GLY A O 1
ATOM 704 N N . VAL A 1 88 ? -38.479 -2.529 44.677 1.00 92.88 88 VAL A N 1
ATOM 705 C CA . VAL A 1 88 ? -37.983 -3.791 44.114 1.00 92.88 88 VAL A CA 1
ATOM 706 C C . VAL A 1 88 ? -37.524 -4.693 45.259 1.00 92.88 88 VAL A C 1
ATOM 708 O O . VAL A 1 88 ? -36.765 -4.242 46.121 1.00 92.88 88 VAL A O 1
ATOM 711 N N . ASP A 1 89 ? -37.999 -5.937 45.283 1.00 93.88 89 ASP A N 1
ATOM 712 C CA . ASP A 1 89 ? -37.551 -6.943 46.249 1.00 93.88 89 ASP A CA 1
ATOM 713 C C . ASP A 1 89 ? -36.146 -7.482 45.921 1.00 93.88 89 ASP A C 1
ATOM 715 O O . ASP A 1 89 ? -35.579 -7.221 44.857 1.00 93.88 89 ASP A O 1
ATOM 719 N N . ASP A 1 90 ? -35.560 -8.201 46.878 1.00 94.06 90 ASP A N 1
ATOM 720 C CA . ASP A 1 90 ? -34.184 -8.691 46.765 1.00 94.06 90 ASP A CA 1
ATOM 721 C C . ASP A 1 90 ? -34.027 -9.729 45.640 1.00 94.06 90 ASP A C 1
ATOM 723 O O . ASP A 1 90 ? -33.009 -9.723 44.955 1.00 94.06 90 ASP A O 1
ATOM 727 N N . GLU A 1 91 ? -35.045 -10.563 45.396 1.00 95.12 91 GLU A N 1
ATOM 728 C CA . GLU A 1 91 ? -35.032 -11.592 44.343 1.00 95.12 91 GLU A CA 1
ATOM 729 C C . GLU A 1 91 ? -34.983 -10.962 42.943 1.00 95.12 91 GLU A C 1
ATOM 731 O O . GLU A 1 91 ? -34.164 -11.340 42.106 1.00 95.12 91 GLU A O 1
ATOM 736 N N . CYS A 1 92 ? -35.816 -9.950 42.686 1.00 95.56 92 CYS A N 1
ATOM 737 C CA . CYS A 1 92 ? -35.802 -9.227 41.418 1.00 95.56 92 CYS A CA 1
ATOM 738 C C . CYS A 1 92 ? -34.478 -8.477 41.212 1.00 95.56 92 CYS A C 1
ATOM 740 O O . CYS A 1 92 ? -33.940 -8.445 40.104 1.00 95.56 92 CYS A O 1
ATOM 742 N N . ARG A 1 93 ? -33.923 -7.899 42.283 1.00 95.25 93 ARG A N 1
ATOM 743 C CA . ARG A 1 93 ? -32.635 -7.198 42.242 1.00 95.25 93 ARG A CA 1
ATOM 744 C C . ARG A 1 93 ? -31.480 -8.141 41.906 1.00 95.25 93 ARG A C 1
ATOM 746 O O . ARG A 1 93 ? -30.665 -7.793 41.056 1.00 95.25 93 ARG A O 1
ATOM 753 N N . GLU A 1 94 ? -31.433 -9.315 42.533 1.00 95.50 94 GLU A N 1
ATOM 754 C CA . GLU A 1 94 ? -30.443 -10.359 42.246 1.00 95.50 94 GLU A CA 1
ATOM 755 C C . GLU A 1 94 ? -30.536 -10.815 40.784 1.00 95.50 94 GLU A C 1
ATOM 757 O O . GLU A 1 94 ? -29.531 -10.822 40.079 1.00 95.50 94 GLU A O 1
ATOM 762 N N . TYR A 1 95 ? -31.749 -11.059 40.280 1.00 96.25 95 TYR A N 1
ATOM 763 C CA . TYR A 1 95 ? -31.955 -11.453 38.885 1.00 96.25 95 TYR A CA 1
ATOM 764 C C . TYR A 1 95 ? -31.480 -10.393 37.872 1.00 96.25 95 TYR A C 1
ATOM 766 O O . TYR A 1 95 ? -30.905 -10.725 36.834 1.00 96.25 95 TYR A O 1
ATOM 774 N N . VAL A 1 96 ? -31.695 -9.103 38.153 1.00 96.06 96 VAL A N 1
ATOM 775 C CA . VAL A 1 96 ? -31.205 -8.018 37.282 1.00 96.06 96 VAL A CA 1
ATOM 776 C C . VAL A 1 96 ? -29.676 -7.923 37.304 1.00 96.06 96 VAL A C 1
ATOM 778 O O . VAL A 1 96 ? -29.081 -7.696 36.250 1.00 96.06 96 VAL A O 1
ATOM 781 N N . GLU A 1 97 ? -29.031 -8.122 38.457 1.00 96.00 97 GLU A N 1
ATOM 782 C CA . GLU A 1 97 ? -27.563 -8.182 38.544 1.00 96.00 97 GLU A CA 1
ATOM 783 C C . GLU A 1 97 ? -26.994 -9.382 37.772 1.00 96.00 97 GLU A C 1
ATOM 785 O O . GLU A 1 97 ? -26.032 -9.217 37.024 1.00 96.00 97 GLU A O 1
ATOM 790 N N . GLU A 1 98 ? -27.620 -10.561 37.850 1.00 96.06 98 GLU A N 1
ATOM 791 C CA . GLU A 1 98 ? -27.210 -11.726 37.049 1.00 96.06 98 GLU A CA 1
ATOM 792 C C . GLU A 1 98 ? -27.296 -11.443 35.539 1.00 96.06 98 GLU A C 1
ATOM 794 O O . GLU A 1 98 ? -26.371 -11.750 34.781 1.00 96.06 98 GLU A O 1
ATOM 799 N N . LEU A 1 99 ? -28.390 -10.816 35.084 1.00 96.56 99 LEU A N 1
ATOM 800 C CA . LEU A 1 99 ? -28.536 -10.414 33.683 1.00 96.56 99 LEU A CA 1
ATOM 801 C C . LEU A 1 99 ? -27.483 -9.382 33.276 1.00 96.56 99 LEU A C 1
ATOM 803 O O . LEU A 1 99 ? -26.926 -9.477 32.182 1.00 96.56 99 LEU A O 1
ATOM 807 N N . ARG A 1 100 ? -27.192 -8.408 34.142 1.00 95.31 100 ARG A N 1
ATOM 808 C CA . ARG A 1 100 ? -26.139 -7.416 33.912 1.00 95.31 100 ARG A CA 1
ATOM 809 C C . ARG A 1 100 ? -24.787 -8.095 33.706 1.00 95.31 100 ARG A C 1
ATOM 811 O O . ARG A 1 100 ? -24.112 -7.795 32.725 1.00 95.31 100 ARG A O 1
ATOM 818 N N . GLU A 1 101 ? -24.392 -9.003 34.597 1.00 95.38 101 GLU A N 1
ATOM 819 C CA . GLU A 1 101 ? -23.124 -9.733 34.480 1.00 95.38 101 GLU A CA 1
ATOM 820 C C . GLU A 1 101 ? -23.046 -10.543 33.179 1.00 95.38 101 GLU A C 1
ATOM 822 O O . GLU A 1 101 ? -22.004 -10.556 32.518 1.00 95.38 101 GLU A O 1
ATOM 827 N N . LEU A 1 102 ? -24.158 -11.157 32.762 1.00 94.25 102 LEU A N 1
ATOM 828 C CA . LEU A 1 102 ? -24.243 -11.862 31.484 1.00 94.25 102 LEU A CA 1
ATOM 829 C C . LEU A 1 102 ? -24.058 -10.920 30.283 1.00 94.25 102 LEU A C 1
ATOM 831 O O . LEU A 1 102 ? -23.298 -11.237 29.369 1.00 94.25 102 LEU A O 1
ATOM 835 N N . PHE A 1 103 ? -24.717 -9.759 30.269 1.00 91.94 103 PHE A N 1
ATOM 836 C CA . PHE A 1 103 ? -24.563 -8.794 29.175 1.00 91.94 103 PHE A CA 1
ATOM 837 C C . PHE A 1 103 ? -23.172 -8.159 29.145 1.00 91.94 103 PHE A C 1
ATOM 839 O O . PHE A 1 103 ? -22.629 -7.953 28.063 1.00 91.94 103 PHE A O 1
ATOM 846 N N . LEU A 1 104 ? -22.552 -7.927 30.304 1.00 91.69 104 LEU A N 1
ATOM 847 C CA . LEU A 1 104 ? -21.154 -7.501 30.380 1.00 91.69 104 LEU A CA 1
ATOM 848 C C . LEU A 1 104 ? -20.200 -8.534 29.789 1.00 91.69 104 LEU A C 1
ATOM 850 O O . LEU A 1 104 ? -19.202 -8.163 29.172 1.00 91.69 104 LEU A O 1
ATOM 854 N N . LEU A 1 105 ? -20.468 -9.826 29.978 1.00 92.00 105 LEU A N 1
ATOM 855 C CA . LEU A 1 105 ? -19.662 -10.874 29.362 1.00 92.00 105 LEU A CA 1
ATOM 856 C C . LEU A 1 105 ? -19.721 -10.781 27.832 1.00 92.00 105 LEU A C 1
ATOM 858 O O . LEU A 1 105 ? -18.666 -10.766 27.202 1.00 92.00 105 LEU A O 1
ATOM 862 N N . PHE A 1 106 ? -20.923 -10.671 27.256 1.00 90.12 106 PHE A N 1
ATOM 863 C CA . PHE A 1 106 ? -21.092 -10.528 25.806 1.00 90.12 106 PHE A CA 1
ATOM 864 C C . PHE A 1 106 ? -20.434 -9.258 25.280 1.00 90.12 106 PHE A C 1
ATOM 866 O O . PHE A 1 106 ? -19.608 -9.334 24.382 1.00 90.12 106 PHE A O 1
ATOM 873 N N . GLN A 1 107 ? -20.670 -8.126 25.935 1.00 86.69 107 GLN A N 1
ATOM 874 C CA . GLN A 1 107 ? -20.048 -6.858 25.577 1.00 86.69 107 GLN A CA 1
ATOM 875 C C . GLN A 1 107 ? -18.508 -6.938 25.573 1.00 86.69 107 GLN A C 1
ATOM 877 O O . GLN A 1 107 ? -17.847 -6.404 24.684 1.00 86.69 107 GLN A O 1
ATOM 882 N N . ASN A 1 108 ? -17.907 -7.622 26.553 1.00 86.81 108 ASN A N 1
ATOM 883 C CA . ASN A 1 108 ? -16.457 -7.820 26.585 1.00 86.81 108 ASN A CA 1
ATOM 884 C C . ASN A 1 108 ? -15.955 -8.735 25.461 1.00 86.81 108 ASN A C 1
ATOM 886 O O . ASN A 1 108 ? -14.818 -8.556 25.021 1.00 86.81 108 ASN A O 1
ATOM 890 N N . TRP A 1 109 ? -16.744 -9.727 25.041 1.00 89.25 109 TRP A N 1
ATOM 891 C CA . TRP A 1 109 ? -16.423 -10.554 23.877 1.00 89.25 109 TRP A CA 1
ATOM 892 C C . TRP A 1 109 ? -16.508 -9.744 22.595 1.00 89.25 109 TRP A C 1
ATOM 894 O O . TRP A 1 109 ? -15.561 -9.770 21.822 1.00 89.25 109 TRP A O 1
ATOM 904 N N . ASP A 1 110 ? -17.556 -8.945 22.430 1.00 85.31 110 ASP A N 1
ATOM 905 C CA . ASP A 1 110 ? -17.756 -8.149 21.226 1.00 85.31 110 ASP A CA 1
ATOM 906 C C . ASP A 1 110 ? -16.607 -7.145 21.006 1.00 85.31 110 ASP A C 1
ATOM 908 O O . ASP A 1 110 ? -16.066 -7.051 19.907 1.00 85.31 110 ASP A O 1
ATOM 912 N N . ILE A 1 111 ? -16.129 -6.462 22.059 1.00 83.12 111 ILE A N 1
ATOM 913 C CA . ILE A 1 111 ? -14.947 -5.578 21.953 1.00 83.12 111 ILE A CA 1
ATOM 914 C C . ILE A 1 111 ? -13.686 -6.364 21.566 1.00 83.12 111 ILE A C 1
ATOM 916 O O . ILE A 1 111 ? -12.868 -5.884 20.777 1.00 83.12 111 ILE A O 1
ATOM 920 N N . GLN A 1 112 ? -13.487 -7.546 22.158 1.00 85.56 112 GLN A N 1
ATOM 921 C CA . GLN A 1 112 ? -12.321 -8.384 21.865 1.00 85.56 112 GLN A CA 1
ATOM 922 C C . GLN A 1 112 ? -12.347 -8.881 20.423 1.00 85.56 112 GLN A C 1
ATOM 924 O O . GLN A 1 112 ? -11.317 -8.829 19.752 1.00 85.56 11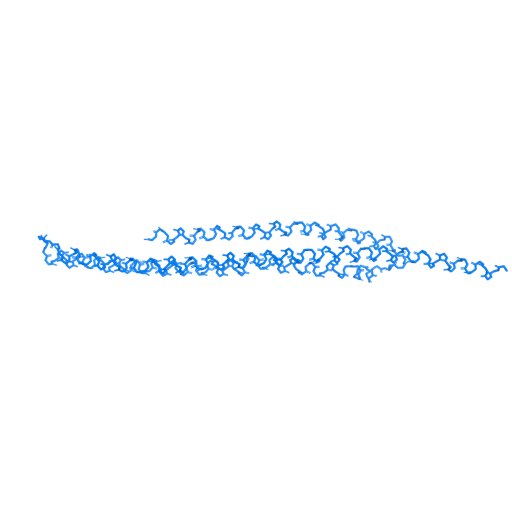2 GLN A O 1
ATOM 929 N N . ASP A 1 113 ? -13.514 -9.306 19.948 1.00 86.50 113 ASP A N 1
ATOM 930 C CA . ASP A 1 113 ? -13.724 -9.757 18.581 1.00 86.50 113 ASP A CA 1
ATOM 931 C C . ASP A 1 113 ? -13.512 -8.602 17.600 1.00 86.50 113 ASP A C 1
ATOM 933 O O . ASP A 1 113 ? -12.745 -8.758 16.654 1.00 86.50 113 ASP A O 1
ATOM 937 N N . CYS A 1 114 ? -14.066 -7.414 17.860 1.00 82.38 114 CYS A N 1
ATOM 938 C CA . CYS A 1 114 ? -13.811 -6.223 17.045 1.00 82.38 114 CYS A CA 1
ATOM 939 C C . CYS A 1 114 ? -12.314 -5.899 16.946 1.00 82.38 114 CYS A C 1
ATOM 941 O O . CYS A 1 114 ? -11.795 -5.686 15.850 1.00 82.38 114 CYS A O 1
ATOM 943 N N . ALA A 1 115 ? -11.592 -5.909 18.070 1.00 83.06 115 ALA A N 1
ATOM 944 C CA . ALA A 1 115 ? -10.149 -5.676 18.069 1.00 83.06 115 ALA A CA 1
ATOM 945 C C . ALA A 1 115 ? -9.381 -6.773 17.309 1.00 83.06 115 ALA A C 1
ATOM 947 O O . ALA A 1 115 ? -8.406 -6.482 16.613 1.00 83.06 115 ALA A O 1
ATOM 948 N N . TYR A 1 116 ? -9.812 -8.030 17.434 1.00 87.06 116 TYR A N 1
ATOM 949 C CA . TYR A 1 116 ? -9.205 -9.165 16.749 1.00 87.06 116 TYR A CA 1
ATOM 950 C C . TYR A 1 116 ? -9.428 -9.113 15.234 1.00 87.06 116 TYR A C 1
ATOM 952 O O . TYR A 1 116 ? -8.456 -9.197 14.484 1.00 87.06 116 TYR A O 1
ATOM 960 N N . TYR A 1 117 ? -10.670 -8.945 14.776 1.00 84.88 117 TYR A N 1
ATOM 961 C CA . TYR A 1 117 ? -10.995 -8.894 13.350 1.00 84.88 117 TYR A CA 1
ATOM 962 C C . TYR A 1 117 ? -10.348 -7.693 12.674 1.00 84.88 117 TYR A C 1
ATOM 964 O O . TYR A 1 117 ? -9.697 -7.872 11.648 1.00 84.88 117 TYR A O 1
ATOM 972 N N . ALA A 1 118 ? -10.401 -6.513 13.298 1.00 81.81 118 ALA A N 1
ATOM 973 C CA . ALA A 1 118 ? -9.724 -5.342 12.759 1.00 81.81 118 ALA A CA 1
ATOM 974 C C . ALA A 1 118 ? -8.210 -5.573 12.628 1.00 81.81 118 ALA A C 1
ATOM 976 O O . ALA A 1 118 ? -7.615 -5.233 11.610 1.00 81.81 118 ALA A O 1
ATOM 977 N N . HIS A 1 119 ? -7.575 -6.219 13.614 1.00 84.38 119 HIS A N 1
ATOM 978 C CA . HIS A 1 119 ? -6.164 -6.590 13.508 1.00 84.38 119 HIS A CA 1
ATOM 979 C C . HIS A 1 119 ? -5.887 -7.556 12.347 1.00 84.38 119 HIS A C 1
ATOM 981 O O . HIS A 1 119 ? -4.917 -7.354 11.615 1.00 84.38 119 HIS A O 1
ATOM 987 N N . VAL A 1 120 ? -6.698 -8.605 12.193 1.00 87.38 120 VAL A N 1
ATOM 988 C CA . VAL A 1 120 ? -6.511 -9.622 11.149 1.00 87.38 120 VAL A CA 1
ATOM 989 C C . VAL A 1 120 ? -6.701 -9.025 9.758 1.00 87.38 120 VAL A C 1
ATOM 991 O O . VAL A 1 120 ? -5.847 -9.237 8.901 1.00 87.38 120 VAL A O 1
ATOM 994 N N . GLU A 1 121 ? -7.770 -8.258 9.544 1.00 83.62 121 GLU A N 1
ATOM 995 C CA . GLU A 1 121 ? -8.059 -7.623 8.253 1.00 83.62 121 GLU A CA 1
ATOM 996 C C . GLU A 1 121 ? -6.986 -6.602 7.879 1.00 83.62 121 GLU A C 1
ATOM 998 O O . GLU A 1 121 ? -6.496 -6.609 6.752 1.00 83.62 121 GLU A O 1
ATOM 1003 N N . LEU A 1 122 ? -6.525 -5.792 8.837 1.00 80.06 122 LEU A N 1
ATOM 1004 C CA . LEU A 1 122 ? -5.437 -4.845 8.595 1.00 80.06 122 LEU A CA 1
ATOM 1005 C C . LEU A 1 122 ? -4.104 -5.520 8.298 1.00 80.06 122 LEU A C 1
ATOM 1007 O O . LEU A 1 122 ? -3.336 -5.051 7.456 1.00 80.06 122 LEU A O 1
ATOM 1011 N N . ALA A 1 123 ? -3.799 -6.607 9.006 1.00 84.44 123 ALA A N 1
ATOM 1012 C CA . ALA A 1 123 ? -2.590 -7.370 8.752 1.00 84.44 123 ALA A CA 1
ATOM 1013 C C . ALA A 1 123 ? -2.622 -7.979 7.344 1.00 84.44 123 ALA A C 1
ATOM 1015 O O . ALA A 1 123 ? -1.631 -7.868 6.621 1.00 84.44 123 ALA A O 1
ATOM 1016 N N . ASP A 1 124 ? -3.752 -8.572 6.951 1.00 85.62 124 ASP A N 1
ATOM 1017 C CA . ASP A 1 124 ? -3.945 -9.144 5.619 1.00 85.62 124 ASP A CA 1
ATOM 1018 C C . ASP A 1 124 ? -3.807 -8.082 4.525 1.00 85.62 124 ASP A C 1
ATOM 1020 O O . ASP A 1 124 ? -2.979 -8.231 3.624 1.00 85.62 124 ASP A O 1
ATOM 1024 N N . ASP A 1 125 ? -4.522 -6.968 4.662 1.00 83.38 125 ASP A N 1
ATOM 1025 C CA . ASP A 1 125 ? -4.471 -5.840 3.737 1.00 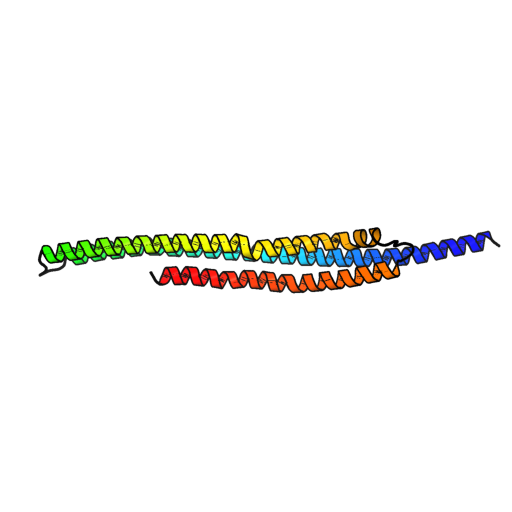83.38 125 ASP A CA 1
ATOM 1026 C C . ASP A 1 125 ? -3.035 -5.311 3.559 1.00 83.38 125 ASP A C 1
ATOM 1028 O O . ASP A 1 125 ? -2.536 -5.199 2.433 1.00 83.38 125 ASP A O 1
ATOM 1032 N N . SER A 1 126 ? -2.320 -5.103 4.671 1.00 79.81 126 SER A N 1
ATOM 1033 C CA . SER A 1 126 ? -0.964 -4.546 4.650 1.00 79.81 126 SER A CA 1
ATOM 1034 C C . SER A 1 126 ? 0.058 -5.430 3.929 1.00 79.81 126 SER A C 1
ATOM 1036 O O . SER A 1 126 ? 1.054 -4.916 3.415 1.00 79.81 126 SER A O 1
ATOM 1038 N N . VAL A 1 127 ? -0.164 -6.748 3.885 1.00 84.94 127 VAL A N 1
ATOM 1039 C CA . VAL A 1 127 ? 0.785 -7.723 3.328 1.00 84.94 127 VAL A CA 1
ATOM 1040 C C . VAL A 1 127 ? 0.377 -8.196 1.937 1.00 84.94 127 VAL A C 1
ATOM 1042 O O . VAL A 1 127 ? 1.247 -8.390 1.090 1.00 84.94 127 VAL A O 1
ATOM 1045 N N . ASN A 1 128 ? -0.916 -8.390 1.689 1.00 87.69 128 ASN A N 1
ATOM 1046 C CA . ASN A 1 128 ? -1.407 -9.115 0.517 1.00 87.69 128 ASN A CA 1
ATOM 1047 C C . ASN A 1 128 ? -1.972 -8.213 -0.586 1.00 87.69 128 ASN A C 1
ATOM 1049 O O . ASN A 1 128 ? -2.362 -8.730 -1.633 1.00 87.69 128 ASN A O 1
ATOM 1053 N N . ARG A 1 129 ? -1.988 -6.888 -0.391 1.00 88.06 129 ARG A N 1
ATOM 1054 C CA . ARG A 1 129 ? -2.536 -5.934 -1.366 1.00 88.06 129 ARG A CA 1
ATOM 1055 C C . ARG A 1 129 ? -1.462 -5.079 -2.027 1.00 88.06 129 ARG A C 1
ATOM 1057 O O . ARG A 1 129 ? -0.746 -5.572 -2.894 1.00 88.06 129 ARG A O 1
ATOM 1064 N N . PHE A 1 130 ? -1.306 -3.823 -1.612 1.00 91.75 130 PHE A N 1
ATOM 1065 C CA . PHE A 1 130 ? -0.418 -2.849 -2.256 1.00 91.75 130 PHE A CA 1
ATOM 1066 C C . PHE A 1 130 ? 1.015 -3.372 -2.480 1.00 91.75 130 PHE A C 1
ATOM 1068 O O . PHE A 1 130 ? 1.579 -3.228 -3.567 1.00 91.75 130 PHE A O 1
ATOM 1075 N N . LEU A 1 131 ? 1.611 -4.006 -1.462 1.00 90.56 131 LEU A N 1
ATOM 1076 C CA . LEU A 1 131 ? 3.021 -4.413 -1.471 1.00 90.56 131 LEU A CA 1
ATOM 1077 C C . LEU A 1 131 ? 3.380 -5.411 -2.592 1.00 90.56 131 LEU A C 1
ATOM 1079 O O . LEU A 1 131 ? 4.322 -5.124 -3.336 1.00 90.56 131 LEU A O 1
ATOM 1083 N N . PRO A 1 132 ? 2.686 -6.557 -2.757 1.00 91.56 132 PRO A N 1
ATOM 1084 C CA . PRO A 1 132 ? 2.941 -7.494 -3.851 1.00 91.56 132 PRO A CA 1
ATOM 1085 C C . PRO A 1 132 ? 2.968 -6.848 -5.239 1.00 91.56 132 PRO A C 1
ATOM 1087 O O . PRO A 1 132 ? 3.856 -7.142 -6.049 1.00 91.56 132 PRO A O 1
ATOM 1090 N N . TYR A 1 133 ? 2.023 -5.947 -5.509 1.00 92.06 133 TYR A N 1
ATOM 1091 C CA . TYR A 1 133 ? 1.940 -5.267 -6.797 1.00 92.06 133 TYR A CA 1
ATOM 1092 C C . TYR A 1 133 ? 3.065 -4.252 -6.963 1.00 92.06 133 TYR A C 1
ATOM 1094 O O . TYR A 1 133 ? 3.766 -4.290 -7.973 1.00 92.06 133 TYR A O 1
ATOM 1102 N N . ALA A 1 134 ? 3.324 -3.422 -5.949 1.00 92.88 134 ALA A N 1
ATOM 1103 C CA . ALA A 1 134 ? 4.420 -2.458 -5.978 1.00 92.88 134 ALA A CA 1
ATOM 1104 C C . ALA A 1 134 ? 5.776 -3.146 -6.211 1.00 92.88 134 ALA A C 1
ATOM 1106 O O . ALA A 1 134 ? 6.556 -2.708 -7.051 1.00 92.88 134 ALA A O 1
ATOM 1107 N N . ILE A 1 135 ? 6.040 -4.272 -5.537 1.00 93.25 135 ILE A N 1
ATOM 1108 C CA . ILE A 1 135 ? 7.264 -5.067 -5.735 1.00 93.25 135 ILE A CA 1
ATOM 1109 C C . ILE A 1 135 ? 7.364 -5.587 -7.173 1.00 93.25 135 ILE A C 1
ATOM 1111 O O . ILE A 1 135 ? 8.441 -5.544 -7.771 1.00 93.25 135 ILE A O 1
ATOM 1115 N N . THR A 1 136 ? 6.254 -6.064 -7.738 1.00 93.06 136 THR A N 1
ATOM 1116 C CA . THR A 1 136 ? 6.215 -6.570 -9.117 1.00 93.06 136 THR A CA 1
ATOM 1117 C C . THR A 1 136 ? 6.528 -5.456 -10.116 1.00 93.06 136 THR A C 1
ATOM 1119 O O . THR A 1 136 ? 7.403 -5.626 -10.966 1.00 93.06 136 THR A O 1
ATOM 1122 N N . PHE A 1 137 ? 5.893 -4.291 -9.970 1.00 94.06 137 PHE A N 1
ATOM 1123 C CA . PHE A 1 137 ? 6.162 -3.136 -10.825 1.00 94.06 137 PHE A CA 1
ATOM 1124 C C . PHE A 1 137 ? 7.599 -2.632 -10.679 1.00 94.06 137 PHE A C 1
ATOM 1126 O O . PHE A 1 137 ? 8.248 -2.369 -11.685 1.00 94.06 137 PHE A O 1
ATOM 1133 N N . LEU A 1 138 ? 8.148 -2.584 -9.461 1.00 93.56 138 LEU A N 1
ATOM 1134 C CA . LEU A 1 138 ? 9.552 -2.222 -9.228 1.00 93.56 138 LEU A CA 1
ATOM 1135 C C . LEU A 1 138 ? 10.530 -3.196 -9.895 1.00 93.56 138 LEU A C 1
ATOM 1137 O O . LEU A 1 138 ? 11.564 -2.777 -10.421 1.00 93.56 138 LEU A O 1
ATOM 1141 N N . SER A 1 139 ? 10.210 -4.492 -9.890 1.00 94.56 139 SER A N 1
ATOM 1142 C CA . SER A 1 139 ? 11.013 -5.515 -10.559 1.00 94.56 139 SER A CA 1
ATOM 1143 C C . SER A 1 139 ? 11.037 -5.304 -12.074 1.00 94.56 139 SER A C 1
ATOM 1145 O O . SER A 1 139 ? 12.115 -5.259 -12.669 1.00 94.56 139 SER A O 1
ATOM 1147 N N . GLU A 1 140 ? 9.871 -5.128 -12.699 1.00 94.25 140 GLU A N 1
ATOM 1148 C CA . GLU A 1 140 ? 9.777 -4.852 -14.139 1.00 94.25 140 GLU A CA 1
ATOM 1149 C C . GLU A 1 140 ? 10.436 -3.514 -14.500 1.00 94.25 140 GLU A C 1
ATOM 1151 O O . GLU A 1 140 ? 11.190 -3.428 -15.469 1.00 94.25 140 GLU A O 1
ATOM 1156 N N . ASN A 1 141 ? 10.251 -2.491 -13.666 1.00 94.25 141 ASN A N 1
ATOM 1157 C CA . ASN A 1 141 ? 10.884 -1.191 -13.838 1.00 94.25 141 ASN A CA 1
ATOM 1158 C C . ASN A 1 141 ? 12.417 -1.293 -13.823 1.00 94.25 141 ASN A C 1
ATOM 1160 O O . ASN A 1 141 ? 13.098 -0.735 -14.682 1.00 94.25 141 ASN A O 1
ATOM 1164 N N . THR A 1 142 ? 12.971 -2.077 -12.896 1.00 93.50 142 THR A N 1
ATOM 1165 C CA . THR A 1 142 ? 14.417 -2.339 -12.824 1.00 93.50 142 THR A CA 1
ATOM 1166 C C . THR A 1 142 ? 14.920 -3.074 -14.068 1.00 93.50 142 THR A C 1
ATOM 1168 O O . THR A 1 142 ? 16.004 -2.762 -14.563 1.00 93.50 142 THR A O 1
ATOM 1171 N N . ARG A 1 143 ? 14.132 -4.020 -14.600 1.00 94.19 143 ARG A N 1
ATOM 1172 C CA . ARG A 1 143 ? 14.460 -4.761 -15.830 1.00 94.19 143 ARG A CA 1
ATOM 1173 C C . ARG A 1 143 ? 14.552 -3.842 -17.049 1.00 94.19 143 ARG A C 1
ATOM 1175 O O . ARG A 1 143 ? 15.434 -4.022 -17.884 1.00 94.19 143 ARG A O 1
ATOM 1182 N N . SER A 1 144 ? 13.699 -2.820 -17.130 1.00 95.12 144 SER A N 1
ATOM 1183 C CA . SER A 1 144 ? 13.692 -1.887 -18.267 1.00 95.12 144 SER A CA 1
ATOM 1184 C C . SER A 1 144 ? 15.048 -1.194 -18.488 1.00 95.12 144 SER A C 1
ATOM 1186 O O . SER A 1 144 ? 15.471 -0.990 -19.625 1.00 95.12 144 SER A O 1
ATOM 1188 N N . ILE A 1 145 ? 15.797 -0.927 -17.411 1.00 93.44 145 ILE A N 1
ATOM 1189 C CA . ILE A 1 145 ? 17.109 -0.261 -17.457 1.00 93.44 145 ILE A CA 1
ATOM 1190 C C . ILE A 1 145 ? 18.151 -1.121 -18.193 1.00 93.44 145 ILE A C 1
ATOM 1192 O O . ILE A 1 145 ? 19.029 -0.588 -18.877 1.00 93.44 145 ILE A O 1
ATOM 1196 N N . SER A 1 146 ? 18.075 -2.452 -18.082 1.00 93.06 146 SER A N 1
ATOM 1197 C CA . SER A 1 146 ? 18.995 -3.372 -18.765 1.00 93.06 146 SER A CA 1
ATOM 1198 C C . SER A 1 146 ? 18.541 -3.766 -20.171 1.00 93.06 146 SER A C 1
ATOM 1200 O O . SER A 1 146 ? 19.318 -4.402 -20.890 1.00 93.06 146 SER A O 1
ATOM 1202 N N . GLN A 1 147 ? 17.351 -3.345 -20.612 1.00 94.75 147 GLN A N 1
ATOM 1203 C CA . GLN A 1 147 ? 16.719 -3.837 -21.838 1.00 94.75 147 GLN A CA 1
ATOM 1204 C C . GLN A 1 147 ? 17.585 -3.652 -23.092 1.00 94.75 147 GLN A C 1
ATOM 1206 O O . GLN A 1 147 ? 17.676 -4.561 -23.919 1.00 94.75 147 GLN A O 1
ATOM 1211 N N . VAL A 1 148 ? 18.275 -2.514 -23.232 1.00 93.25 148 VAL A N 1
ATOM 1212 C CA . VAL A 1 148 ? 19.165 -2.258 -24.382 1.00 93.25 148 VAL A CA 1
ATOM 1213 C C . VAL A 1 148 ? 20.319 -3.252 -24.431 1.00 93.25 148 VAL A C 1
ATOM 1215 O O . VAL A 1 148 ? 20.625 -3.796 -25.490 1.00 93.25 148 VAL A O 1
ATOM 1218 N N . VAL A 1 149 ? 20.952 -3.522 -23.288 1.00 91.62 149 VAL A N 1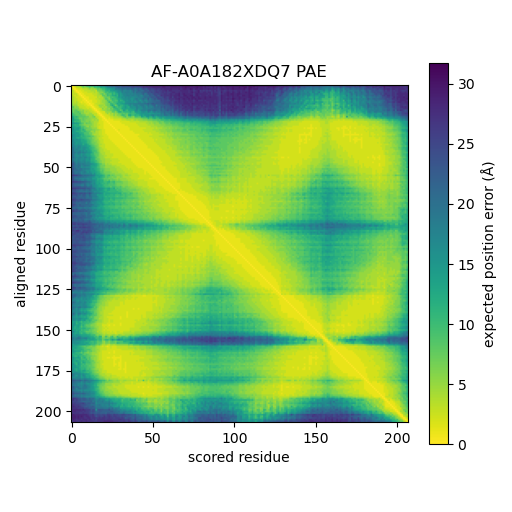
ATOM 1219 C CA . VAL A 1 149 ? 22.081 -4.460 -23.197 1.00 91.62 149 VAL A CA 1
ATOM 1220 C C . VAL A 1 149 ? 21.608 -5.886 -23.449 1.00 91.62 149 VAL A C 1
ATOM 1222 O O . VAL A 1 149 ? 22.261 -6.640 -24.172 1.00 91.62 149 VAL A O 1
ATOM 1225 N N . GLU A 1 150 ? 20.463 -6.250 -22.883 1.00 91.31 150 GLU A N 1
ATOM 1226 C CA . GLU A 1 150 ? 19.868 -7.566 -23.062 1.00 91.31 150 GLU A CA 1
ATOM 1227 C C . GLU A 1 150 ? 19.510 -7.833 -24.526 1.00 91.31 150 GLU A C 1
ATOM 1229 O O . GLU A 1 150 ? 19.964 -8.830 -25.092 1.00 91.31 150 GLU A O 1
ATOM 1234 N N . SER A 1 151 ? 18.792 -6.911 -25.167 1.00 91.50 151 SER A N 1
ATOM 1235 C CA . SER A 1 151 ? 18.391 -7.024 -26.575 1.00 91.50 151 SER A CA 1
ATOM 1236 C C . SER A 1 151 ? 19.617 -7.030 -27.493 1.00 91.50 151 SER A C 1
ATOM 1238 O O . SER A 1 151 ? 19.709 -7.840 -28.417 1.00 91.50 151 SER A O 1
ATOM 1240 N N . PHE A 1 152 ? 20.627 -6.201 -27.197 1.00 89.31 152 PHE A N 1
ATOM 1241 C CA . PHE A 1 152 ? 21.901 -6.201 -27.921 1.00 89.31 152 PHE A CA 1
ATOM 1242 C C . PHE A 1 152 ? 22.640 -7.541 -27.807 1.00 89.31 152 PHE A C 1
ATOM 1244 O O . PHE A 1 152 ? 23.292 -7.960 -28.757 1.00 89.31 152 PHE A O 1
ATOM 1251 N N . SER A 1 153 ? 22.557 -8.214 -26.654 1.00 85.94 153 SER A N 1
ATOM 1252 C CA . SER A 1 153 ? 23.208 -9.512 -26.438 1.00 85.94 153 SER A CA 1
ATOM 1253 C C . SER A 1 153 ? 22.494 -10.677 -27.131 1.00 85.94 153 SER A C 1
ATOM 1255 O O . SER A 1 153 ? 23.152 -11.637 -27.536 1.00 85.94 153 SER A O 1
ATOM 1257 N N . ARG A 1 154 ? 21.161 -10.601 -27.263 1.00 86.19 154 ARG A N 1
ATOM 1258 C CA . ARG A 1 154 ? 20.329 -11.626 -27.910 1.00 86.19 154 ARG A CA 1
ATOM 1259 C C . ARG A 1 154 ? 20.437 -11.573 -29.428 1.00 86.19 154 ARG A C 1
ATOM 1261 O O . ARG A 1 154 ? 20.522 -12.618 -30.072 1.00 86.19 154 ARG A O 1
ATOM 1268 N N . ASN A 1 155 ? 20.457 -10.367 -29.985 1.00 80.00 155 ASN A N 1
ATOM 1269 C CA . ASN A 1 155 ? 20.572 -10.162 -31.420 1.00 80.00 155 ASN A CA 1
ATOM 1270 C C . ASN A 1 155 ? 22.033 -10.203 -31.863 1.00 80.00 155 ASN A C 1
ATOM 1272 O O . ASN A 1 155 ? 22.934 -9.740 -31.162 1.00 80.00 155 ASN A O 1
ATOM 1276 N N . ASN A 1 156 ? 22.292 -10.658 -33.090 1.00 74.06 156 ASN A N 1
ATOM 1277 C CA . ASN A 1 156 ? 23.565 -10.356 -33.739 1.00 74.06 156 ASN A CA 1
ATOM 1278 C C . ASN A 1 156 ? 23.544 -8.886 -34.191 1.00 74.06 156 ASN A C 1
ATOM 1280 O O . ASN A 1 156 ? 23.474 -8.598 -35.383 1.00 74.06 156 ASN A O 1
ATOM 1284 N N . ALA A 1 157 ? 23.578 -7.954 -33.232 1.00 67.62 157 ALA A N 1
ATOM 1285 C CA . ALA A 1 157 ? 23.303 -6.521 -33.392 1.00 67.62 157 ALA A CA 1
ATOM 1286 C C . ALA A 1 157 ? 24.138 -5.818 -34.482 1.00 67.62 157 ALA A C 1
ATOM 1288 O O . ALA A 1 157 ? 23.781 -4.752 -34.982 1.00 67.62 157 ALA A O 1
ATOM 1289 N N . VAL A 1 158 ? 25.262 -6.420 -34.876 1.00 69.75 158 VAL A N 1
ATOM 1290 C CA . VAL A 1 158 ? 26.121 -5.940 -35.965 1.00 69.75 158 VAL A CA 1
ATOM 1291 C C . VAL A 1 158 ? 25.522 -6.259 -37.343 1.00 69.75 158 VAL A C 1
ATOM 1293 O O . VAL A 1 158 ? 25.614 -5.435 -38.259 1.00 69.75 158 VAL A O 1
ATOM 1296 N N . ALA A 1 159 ? 24.905 -7.434 -37.488 1.00 74.06 159 ALA A N 1
ATOM 1297 C CA . ALA A 1 159 ? 24.296 -7.921 -38.724 1.00 74.06 159 ALA A CA 1
ATOM 1298 C C . ALA A 1 159 ? 22.785 -7.632 -38.812 1.00 74.06 159 ALA A C 1
ATOM 1300 O O . ALA A 1 159 ? 22.287 -7.391 -39.906 1.00 74.06 159 ALA A O 1
ATOM 1301 N N . GLU A 1 160 ? 22.085 -7.609 -37.676 1.00 85.31 160 GLU A N 1
ATOM 1302 C CA . GLU A 1 160 ? 20.617 -7.548 -37.566 1.00 85.31 160 GLU A CA 1
ATOM 1303 C C . GLU A 1 160 ? 20.167 -6.309 -36.774 1.00 85.31 160 GLU A C 1
ATOM 1305 O O . GLU A 1 160 ? 19.336 -6.378 -35.875 1.00 85.31 160 GLU A O 1
ATOM 1310 N N . PHE A 1 161 ? 20.756 -5.151 -37.086 1.00 87.94 161 PHE A N 1
ATOM 1311 C CA . PHE A 1 161 ? 20.477 -3.906 -36.363 1.00 87.94 161 PHE A CA 1
ATOM 1312 C C . PHE A 1 161 ? 19.002 -3.482 -36.439 1.00 87.94 161 PHE A C 1
ATOM 1314 O O . PHE A 1 161 ? 18.450 -3.040 -35.440 1.00 87.94 161 PHE A O 1
ATOM 1321 N N . ASP A 1 162 ? 18.355 -3.652 -37.594 1.00 88.56 162 ASP A N 1
ATOM 1322 C CA . ASP A 1 162 ? 16.952 -3.255 -37.765 1.00 88.56 162 ASP A CA 1
ATOM 1323 C C . ASP A 1 162 ? 16.012 -4.112 -36.896 1.00 88.56 162 ASP A C 1
ATOM 1325 O O . ASP A 1 162 ? 15.086 -3.580 -36.295 1.00 88.56 162 ASP A O 1
ATOM 1329 N N . ALA A 1 163 ? 16.300 -5.413 -36.752 1.00 89.38 163 ALA A N 1
ATOM 1330 C CA . ALA A 1 163 ? 15.542 -6.309 -35.874 1.00 89.38 163 ALA A CA 1
ATOM 1331 C C . ALA A 1 163 ? 15.745 -5.969 -34.388 1.00 89.38 163 ALA A C 1
ATOM 1333 O O . ALA A 1 163 ? 14.802 -6.027 -33.605 1.00 89.38 163 ALA A O 1
ATOM 1334 N N . LEU A 1 164 ? 16.961 -5.559 -34.004 1.00 92.44 164 LEU A N 1
ATOM 1335 C CA . LEU A 1 164 ? 17.230 -5.045 -32.659 1.00 92.44 164 LEU A CA 1
ATOM 1336 C C . LEU A 1 164 ? 16.412 -3.780 -32.365 1.00 92.44 164 LEU A C 1
ATOM 1338 O O . LEU A 1 164 ? 15.878 -3.649 -31.270 1.00 92.44 164 LEU A O 1
ATOM 1342 N N . VAL A 1 165 ? 16.331 -2.844 -33.315 1.00 93.69 165 VAL A N 1
ATOM 1343 C CA . VAL A 1 165 ? 15.531 -1.620 -33.144 1.00 93.69 165 VAL A CA 1
ATOM 1344 C C . VAL A 1 165 ? 14.045 -1.957 -33.023 1.00 93.69 165 VAL A C 1
ATOM 1346 O O . VAL A 1 165 ? 13.396 -1.436 -32.127 1.00 93.69 165 VAL A O 1
ATOM 1349 N N . GLU A 1 166 ? 13.530 -2.871 -33.849 1.00 94.50 166 GLU A N 1
ATOM 1350 C CA . GLU A 1 166 ? 12.138 -3.336 -33.768 1.00 94.50 166 GLU A CA 1
ATOM 1351 C C . GLU A 1 166 ? 11.813 -3.979 -32.405 1.00 94.50 166 GLU A C 1
ATOM 1353 O O . GLU A 1 166 ? 10.766 -3.695 -31.824 1.00 94.50 166 GLU A O 1
ATOM 1358 N N . GLU A 1 167 ? 12.722 -4.793 -31.851 1.00 94.50 167 GLU A N 1
ATOM 1359 C CA . GLU A 1 167 ? 12.577 -5.341 -30.494 1.00 94.50 167 GLU A CA 1
ATOM 1360 C C . GLU A 1 167 ? 12.546 -4.229 -29.437 1.00 94.50 167 GLU A C 1
ATOM 1362 O O . GLU A 1 167 ? 11.677 -4.233 -28.565 1.00 94.50 167 GLU A O 1
ATOM 1367 N N . LEU A 1 168 ? 13.468 -3.265 -29.513 1.00 96.19 168 LEU A N 1
ATOM 1368 C CA . LEU A 1 168 ? 13.544 -2.166 -28.549 1.00 96.19 168 LEU A CA 1
ATOM 1369 C C . LEU A 1 168 ? 12.332 -1.234 -28.614 1.00 96.19 168 LEU A C 1
ATOM 1371 O O . LEU A 1 168 ? 11.892 -0.773 -27.564 1.00 96.19 168 LEU A O 1
ATOM 1375 N N . ASP A 1 169 ? 11.772 -0.995 -29.799 1.00 97.00 169 ASP A N 1
ATOM 1376 C CA . ASP A 1 169 ? 10.522 -0.249 -29.962 1.00 97.00 169 ASP A CA 1
ATOM 1377 C C . ASP A 1 169 ? 9.348 -0.976 -29.290 1.00 97.00 169 ASP A C 1
ATOM 1379 O O . ASP A 1 169 ? 8.582 -0.357 -28.550 1.00 97.00 169 ASP A O 1
ATOM 1383 N N . GLY A 1 170 ? 9.229 -2.294 -29.487 1.00 97.12 170 GLY A N 1
ATOM 1384 C CA . GLY A 1 170 ? 8.178 -3.093 -28.848 1.00 97.12 170 GLY A CA 1
ATOM 1385 C C . GLY A 1 170 ? 8.301 -3.126 -27.322 1.00 97.12 170 GLY A C 1
ATOM 1386 O O . GLY A 1 170 ? 7.313 -2.982 -26.603 1.00 97.12 170 GLY A O 1
ATOM 1387 N N . GLU A 1 171 ? 9.523 -3.259 -26.809 1.00 97.00 171 GLU A N 1
ATOM 1388 C CA . GLU A 1 171 ? 9.792 -3.182 -25.371 1.00 97.00 171 GLU A CA 1
ATOM 1389 C C . GLU A 1 171 ? 9.500 -1.777 -24.827 1.00 97.00 171 GLU A C 1
ATOM 1391 O O . GLU A 1 171 ? 8.899 -1.629 -23.765 1.00 97.00 171 GLU A O 1
ATOM 1396 N N . TRP A 1 172 ? 9.858 -0.727 -25.568 1.00 97.44 172 TRP A N 1
ATOM 1397 C CA . TRP A 1 172 ? 9.552 0.655 -25.200 1.00 97.44 172 TRP A CA 1
ATOM 1398 C C . TRP A 1 172 ? 8.044 0.916 -25.111 1.00 97.44 172 TRP A C 1
ATOM 1400 O O . TRP A 1 172 ? 7.589 1.577 -24.176 1.00 97.44 172 TRP A O 1
ATOM 1410 N N . GLU A 1 173 ? 7.249 0.376 -26.034 1.00 97.12 173 GLU A N 1
ATOM 1411 C CA . GLU A 1 173 ? 5.784 0.435 -25.965 1.00 97.12 173 GLU A CA 1
ATOM 1412 C C . GLU A 1 173 ? 5.238 -0.327 -24.745 1.00 97.12 173 GLU A C 1
ATOM 1414 O O . GLU A 1 173 ? 4.371 0.187 -24.026 1.00 97.12 173 GLU A O 1
ATOM 1419 N N . TYR A 1 174 ? 5.779 -1.517 -24.464 1.00 95.94 174 TYR A N 1
ATOM 1420 C CA . TYR A 1 174 ? 5.411 -2.310 -23.290 1.00 95.94 174 TYR A CA 1
ATOM 1421 C C . TYR A 1 174 ? 5.658 -1.545 -21.985 1.00 95.94 174 TYR A C 1
ATOM 1423 O O . TYR A 1 174 ? 4.727 -1.385 -21.193 1.00 95.94 174 TYR A O 1
ATOM 1431 N N . TYR A 1 175 ? 6.869 -1.024 -21.764 1.00 95.81 175 TYR A N 1
ATOM 1432 C CA . TYR A 1 175 ? 7.189 -0.342 -20.508 1.00 95.81 175 TYR A CA 1
ATOM 1433 C C . TYR A 1 175 ? 6.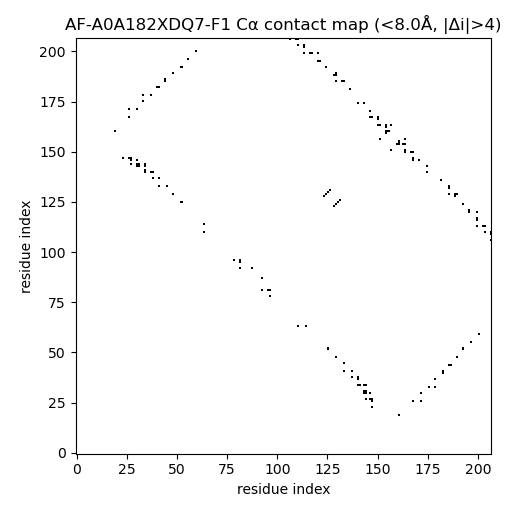470 1.001 -20.359 1.00 95.81 175 TYR A C 1
ATOM 1435 O O . TYR A 1 175 ? 6.098 1.341 -19.243 1.00 95.81 175 TYR A O 1
ATOM 1443 N N . GLN A 1 176 ? 6.204 1.746 -21.440 1.00 95.25 176 GLN A N 1
ATOM 1444 C CA . GLN A 1 176 ? 5.352 2.943 -21.357 1.00 95.25 176 GLN A CA 1
ATOM 1445 C C . GLN A 1 176 ? 3.924 2.597 -20.939 1.00 95.25 176 GLN A C 1
ATOM 1447 O O . GLN A 1 176 ? 3.338 3.272 -20.095 1.00 95.25 176 GLN A O 1
ATOM 1452 N N . THR A 1 177 ? 3.363 1.533 -21.515 1.00 94.44 177 THR A N 1
ATOM 1453 C CA . THR A 1 177 ? 2.023 1.065 -21.150 1.00 94.44 177 THR A CA 1
ATOM 1454 C C . THR A 1 177 ? 1.994 0.624 -19.690 1.00 94.44 177 THR A C 1
ATOM 1456 O O . THR A 1 177 ? 1.091 1.006 -18.946 1.00 94.44 177 THR A O 1
ATOM 1459 N N . LEU A 1 178 ? 3.014 -0.127 -19.265 1.00 92.81 178 LEU A N 1
ATOM 1460 C CA . LEU A 1 178 ? 3.169 -0.560 -17.884 1.00 92.81 178 LEU A CA 1
ATOM 1461 C C . LEU A 1 178 ? 3.268 0.643 -16.937 1.00 92.81 178 LEU A C 1
ATOM 1463 O O . LEU A 1 178 ? 2.535 0.677 -15.951 1.00 92.81 178 LEU A O 1
ATOM 1467 N N . ALA A 1 179 ? 4.098 1.636 -17.283 1.00 92.06 179 ALA A N 1
ATOM 1468 C CA . ALA A 1 179 ? 4.292 2.882 -16.544 1.00 92.06 179 ALA A CA 1
ATOM 1469 C C . ALA A 1 179 ? 2.970 3.641 -16.322 1.00 92.06 179 ALA A C 1
ATOM 1471 O O . ALA A 1 179 ? 2.660 4.063 -15.220 1.00 92.06 179 ALA A O 1
ATOM 1472 N N . VAL A 1 180 ? 2.129 3.770 -17.346 1.00 90.12 180 VAL A N 1
ATOM 1473 C CA . VAL A 1 180 ? 0.824 4.429 -17.167 1.00 90.12 180 VAL A CA 1
ATOM 1474 C C . VAL A 1 180 ? -0.113 3.575 -16.309 1.00 90.12 180 VAL A C 1
ATOM 1476 O O . VAL A 1 180 ? -0.786 4.084 -15.421 1.00 90.12 180 VAL A O 1
ATOM 1479 N N . SER A 1 181 ? -0.150 2.263 -16.552 1.00 89.50 181 SER A N 1
ATOM 1480 C CA . SER A 1 181 ? -1.098 1.375 -15.874 1.00 89.50 181 SER A CA 1
ATOM 1481 C C . SER A 1 181 ? -0.807 1.157 -14.387 1.00 89.50 181 SER A C 1
ATOM 1483 O O . SER A 1 181 ? -1.743 0.920 -13.624 1.00 89.50 181 SER A O 1
ATOM 1485 N N . PHE A 1 182 ? 0.460 1.207 -13.956 1.00 91.81 182 PHE A N 1
ATOM 1486 C CA . PHE A 1 182 ? 0.788 0.905 -12.562 1.00 91.81 182 PHE A CA 1
ATOM 1487 C C . PHE A 1 182 ? 0.322 2.008 -11.615 1.00 91.81 182 PHE A C 1
ATOM 1489 O O . PHE A 1 182 ? -0.104 1.680 -10.511 1.00 91.81 182 PHE A O 1
ATOM 1496 N N . GLY A 1 183 ? 0.431 3.283 -12.012 1.00 88.62 183 GLY A N 1
ATOM 1497 C CA . GLY A 1 183 ? 0.084 4.415 -11.151 1.00 88.62 183 GLY A CA 1
ATOM 1498 C C . GLY A 1 183 ? -1.386 4.347 -10.754 1.00 88.62 183 GLY A C 1
ATOM 1499 O O . GLY A 1 183 ? -1.708 4.314 -9.566 1.00 88.62 183 GLY A O 1
ATOM 1500 N N . ASP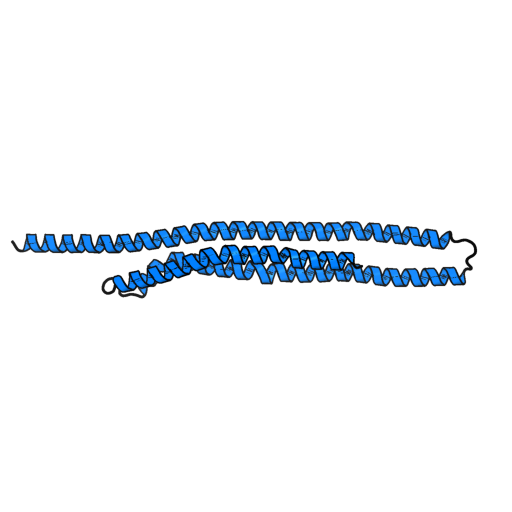 A 1 184 ? -2.254 4.180 -11.756 1.00 90.94 184 ASP A N 1
ATOM 1501 C CA . ASP A 1 184 ? -3.694 3.979 -11.573 1.00 90.94 184 ASP A CA 1
ATOM 1502 C C . ASP A 1 184 ? -3.980 2.743 -10.706 1.00 90.94 184 ASP A C 1
ATOM 1504 O O . ASP A 1 184 ? -4.711 2.825 -9.721 1.00 90.94 184 ASP A O 1
ATOM 1508 N N . PHE A 1 185 ? -3.349 1.605 -11.016 1.00 93.06 185 PHE A N 1
ATOM 1509 C CA . PHE A 1 185 ? -3.582 0.357 -10.289 1.00 93.06 185 PHE A CA 1
ATOM 1510 C C . PHE A 1 185 ? -3.176 0.448 -8.809 1.00 93.06 185 PHE A C 1
ATOM 1512 O O . PHE A 1 185 ? -3.919 0.035 -7.921 1.00 93.06 185 PHE A O 1
ATOM 1519 N N . LEU A 1 186 ? -1.986 0.981 -8.520 1.00 93.06 186 LEU A N 1
ATOM 1520 C CA . LEU A 1 186 ? -1.506 1.136 -7.149 1.00 93.06 186 LEU A CA 1
ATOM 1521 C C . LEU A 1 186 ? -2.353 2.142 -6.372 1.00 93.06 186 LEU A C 1
ATOM 1523 O O . LEU A 1 186 ? -2.576 1.948 -5.178 1.00 93.06 186 LEU A O 1
ATOM 1527 N N . PHE A 1 187 ? -2.837 3.194 -7.028 1.00 92.12 187 PHE A N 1
ATOM 1528 C CA . PHE A 1 187 ? -3.742 4.144 -6.400 1.00 92.12 187 PHE A CA 1
ATOM 1529 C C . PHE A 1 187 ? -5.101 3.512 -6.075 1.00 92.12 187 PHE A C 1
ATOM 1531 O O . PHE A 1 187 ? -5.597 3.695 -4.964 1.00 92.12 187 PHE A O 1
ATOM 1538 N N . ASP A 1 188 ? -5.661 2.708 -6.979 1.00 91.75 188 ASP A N 1
ATOM 1539 C CA . ASP A 1 188 ? -6.891 1.948 -6.734 1.00 91.75 188 ASP A CA 1
ATOM 1540 C C . ASP A 1 188 ? -6.736 0.981 -5.547 1.00 91.75 188 ASP A C 1
ATOM 1542 O O . ASP A 1 188 ? -7.631 0.886 -4.702 1.00 91.75 188 ASP A O 1
ATOM 1546 N N . GLU A 1 189 ? -5.580 0.320 -5.414 1.00 91.00 189 GLU A N 1
ATOM 1547 C CA . GLU A 1 189 ? -5.294 -0.517 -4.242 1.00 91.00 189 GLU A CA 1
ATOM 1548 C C . GLU A 1 189 ? -5.310 0.297 -2.939 1.00 91.00 189 GLU A C 1
ATOM 1550 O O . GLU A 1 189 ? -5.899 -0.147 -1.949 1.00 91.00 189 GLU A O 1
ATOM 1555 N N . ILE A 1 190 ? -4.737 1.507 -2.944 1.00 89.94 190 ILE A N 1
ATOM 1556 C CA . ILE A 1 190 ? -4.780 2.412 -1.785 1.00 89.94 190 ILE A CA 1
ATOM 1557 C C . ILE A 1 190 ? -6.218 2.842 -1.484 1.00 89.94 190 ILE A C 1
ATOM 1559 O O . ILE A 1 190 ? -6.619 2.858 -0.322 1.00 89.94 190 ILE A O 1
ATOM 1563 N N . LEU A 1 191 ? -7.020 3.172 -2.499 1.00 87.50 191 LEU A N 1
ATOM 1564 C CA . LEU A 1 191 ? -8.413 3.579 -2.296 1.00 87.50 191 LEU A CA 1
ATOM 1565 C C . LEU A 1 191 ? -9.254 2.464 -1.684 1.00 87.50 191 LEU A C 1
ATOM 1567 O O . LEU A 1 191 ? -10.016 2.720 -0.755 1.00 87.50 191 LEU A O 1
ATOM 1571 N N . ALA A 1 192 ? -9.076 1.227 -2.133 1.00 84.75 192 ALA A N 1
ATOM 1572 C CA . ALA A 1 192 ? -9.797 0.096 -1.564 1.00 84.75 192 ALA A CA 1
ATOM 1573 C C . ALA A 1 192 ? -9.379 -0.217 -0.109 1.00 84.75 192 ALA A C 1
ATOM 1575 O O . ALA A 1 192 ? -10.077 -0.954 0.582 1.00 84.75 192 ALA A O 1
ATOM 1576 N N . HIS A 1 193 ? -8.286 0.365 0.413 1.00 80.12 193 HIS A N 1
ATOM 1577 C CA . HIS A 1 193 ? -7.999 0.343 1.857 1.00 80.12 193 HIS A CA 1
ATOM 1578 C C . HIS A 1 193 ? -9.094 1.051 2.672 1.00 80.12 193 HIS A C 1
ATOM 1580 O O . HIS A 1 193 ? -9.402 0.642 3.790 1.00 80.12 193 HIS A O 1
ATOM 1586 N N . ALA A 1 194 ? -9.722 2.087 2.103 1.00 73.00 194 ALA A N 1
ATOM 1587 C CA . ALA A 1 194 ? -10.810 2.811 2.755 1.00 73.00 194 ALA A CA 1
ATOM 1588 C C . ALA A 1 194 ? -12.049 1.929 2.977 1.00 73.00 194 ALA A C 1
ATOM 1590 O O . ALA A 1 194 ? -12.718 2.081 3.994 1.00 73.00 194 ALA A O 1
ATOM 1591 N N . ASP A 1 195 ? -12.328 0.985 2.075 1.00 76.06 195 ASP A N 1
ATOM 1592 C CA . ASP A 1 195 ? -13.469 0.074 2.209 1.00 76.06 195 ASP A CA 1
ATOM 1593 C C . ASP A 1 195 ? -13.255 -0.931 3.353 1.00 76.06 195 ASP A C 1
ATOM 1595 O O . ASP A 1 195 ? -14.168 -1.192 4.136 1.00 76.06 195 ASP A O 1
ATOM 1599 N N . VAL A 1 196 ? -12.031 -1.458 3.496 1.00 72.81 196 VAL A N 1
ATOM 1600 C CA . VAL A 1 196 ? -11.643 -2.327 4.625 1.00 72.81 196 VAL A CA 1
ATOM 1601 C C . VAL A 1 196 ? -11.712 -1.548 5.938 1.00 72.81 196 VAL A C 1
ATOM 1603 O O . VAL A 1 196 ? -12.262 -2.022 6.932 1.00 72.81 196 VAL A O 1
ATOM 1606 N N . ALA A 1 197 ? -11.210 -0.314 5.922 1.00 69.88 197 ALA A N 1
ATOM 1607 C CA . ALA A 1 197 ? -11.273 0.594 7.054 1.00 69.88 197 ALA A CA 1
ATOM 1608 C C . ALA A 1 197 ? -12.719 0.882 7.502 1.00 69.88 197 ALA A C 1
ATOM 1610 O O . ALA A 1 197 ? -13.025 0.789 8.692 1.00 69.8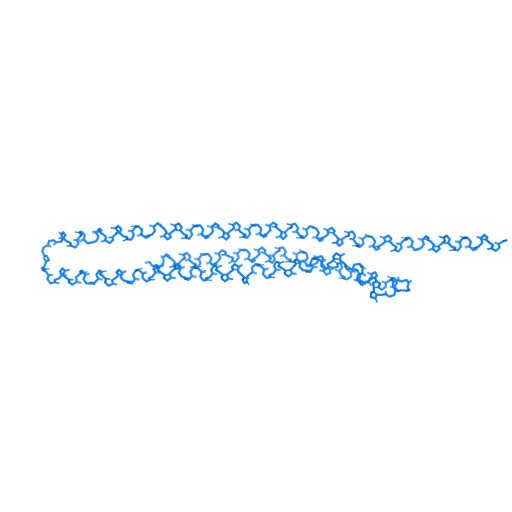8 197 ALA A O 1
ATOM 1611 N N . ASP A 1 198 ? -13.616 1.194 6.564 1.00 70.88 198 ASP A N 1
ATOM 1612 C CA . ASP A 1 198 ? -15.034 1.443 6.847 1.00 70.88 198 ASP A CA 1
ATOM 1613 C C . ASP A 1 198 ? -15.737 0.180 7.362 1.00 70.88 198 ASP A C 1
ATOM 1615 O O . ASP A 1 198 ? -16.525 0.243 8.309 1.00 70.88 198 ASP A O 1
ATOM 1619 N N . HIS A 1 199 ? -15.400 -0.995 6.821 1.00 70.56 199 HIS A N 1
ATOM 1620 C CA . HIS A 1 199 ? -15.917 -2.265 7.326 1.00 70.56 199 HIS A CA 1
ATOM 1621 C C . HIS A 1 199 ? -15.516 -2.518 8.787 1.00 70.56 199 HIS A C 1
ATOM 1623 O O . HIS A 1 199 ? -16.370 -2.812 9.625 1.00 70.56 199 HIS A O 1
ATOM 1629 N N . CYS A 1 200 ? -14.238 -2.322 9.117 1.00 66.88 200 CYS A N 1
ATOM 1630 C CA . CYS A 1 200 ? -13.727 -2.454 10.481 1.00 66.88 200 CYS A CA 1
ATOM 1631 C C . CYS A 1 200 ? -14.409 -1.472 11.454 1.00 66.88 200 CYS A C 1
ATOM 1633 O O . CYS A 1 200 ? -14.773 -1.846 12.571 1.00 66.88 200 CYS A O 1
ATOM 1635 N N . LEU A 1 201 ? -14.619 -0.220 11.032 1.00 63.75 201 LEU A N 1
ATOM 1636 C CA . LEU A 1 201 ? -15.281 0.800 11.853 1.00 63.75 201 LEU A CA 1
ATOM 1637 C C . LEU A 1 201 ? -16.779 0.521 12.031 1.00 63.75 201 LEU A C 1
ATOM 1639 O O . LEU A 1 201 ? -17.310 0.673 13.130 1.00 63.75 201 LEU A O 1
ATOM 1643 N N . THR A 1 202 ? -17.475 0.071 10.990 1.00 63.19 202 THR A N 1
ATOM 1644 C CA . THR A 1 202 ? -18.908 -0.261 11.074 1.00 63.19 202 THR A CA 1
ATOM 1645 C C . THR A 1 202 ? -19.175 -1.510 11.912 1.00 63.19 202 THR A C 1
ATOM 1647 O O . THR A 1 202 ? -20.149 -1.530 12.671 1.00 63.19 202 THR A O 1
ATOM 1650 N N . LEU A 1 203 ? -18.291 -2.511 11.862 1.00 58.50 203 LEU A N 1
ATOM 1651 C CA . LEU A 1 203 ? -18.287 -3.629 12.811 1.00 58.50 203 LEU A CA 1
ATOM 1652 C C . LEU A 1 203 ? -18.121 -3.130 14.252 1.00 58.50 203 LEU A C 1
ATOM 1654 O O . LEU A 1 203 ? -18.884 -3.532 15.125 1.00 58.50 203 LEU A O 1
ATOM 1658 N N . SER A 1 204 ? -17.205 -2.187 14.493 1.00 52.84 204 SER A N 1
ATOM 1659 C CA . SER A 1 204 ? -17.018 -1.613 15.833 1.00 52.84 204 SER A CA 1
ATOM 1660 C C . SER A 1 204 ? -18.209 -0.782 16.335 1.00 52.84 204 SER A C 1
ATOM 1662 O O . SER A 1 204 ? -18.420 -0.701 17.539 1.00 52.84 204 SER A O 1
ATOM 1664 N N . ALA A 1 205 ? -19.007 -0.204 15.428 1.00 49.28 205 ALA A N 1
ATOM 1665 C CA . ALA A 1 205 ? -20.153 0.652 15.749 1.00 49.28 205 ALA A CA 1
ATOM 1666 C C . ALA A 1 205 ? -21.496 -0.096 15.876 1.00 49.28 205 ALA A C 1
ATOM 1668 O O . ALA A 1 205 ? -22.514 0.523 16.194 1.00 49.28 205 ALA A O 1
ATOM 1669 N N . THR A 1 206 ? -21.533 -1.397 15.567 1.00 43.91 206 THR A N 1
ATOM 1670 C CA . THR A 1 206 ? -22.739 -2.243 15.688 1.00 43.91 206 THR A CA 1
ATOM 1671 C C . THR A 1 206 ? -22.759 -3.109 16.950 1.00 43.91 206 THR A C 1
ATOM 1673 O O . THR A 1 206 ? -23.742 -3.819 17.177 1.00 43.91 206 THR A O 1
ATOM 1676 N N . VAL A 1 207 ? -21.717 -2.988 17.775 1.00 42.84 207 VAL A N 1
ATOM 1677 C CA . VAL A 1 207 ? -21.616 -3.473 19.159 1.00 42.84 207 VAL A CA 1
ATOM 1678 C C . VAL A 1 207 ? -22.052 -2.367 20.117 1.00 42.84 207 VAL A C 1
ATOM 1680 O O . VAL A 1 207 ? -22.813 -2.668 21.064 1.00 42.84 207 VAL A O 1
#

Organism: Anopheles quadriannulatus (NCBI:txid34691)

Solvent-accessible surface area (backbone atoms only — not comparable to full-atom values): 11159 Å² total; per-residue (Å²): 114,67,70,62,52,53,50,51,51,52,49,52,52,52,54,55,51,48,55,56,51,50,53,53,51,48,53,45,47,53,34,43,50,53,33,50,54,48,50,51,52,52,50,52,52,52,52,51,45,52,52,52,55,51,50,49,57,49,50,55,53,50,50,56,62,51,48,56,58,51,53,53,50,52,49,57,51,47,54,52,52,60,75,66,51,77,97,62,57,70,69,62,51,52,53,50,51,54,52,48,55,52,50,50,52,51,54,55,46,52,55,51,48,43,55,48,50,42,50,53,54,51,52,47,49,69,58,73,43,55,49,59,54,52,53,50,51,52,52,55,41,58,50,46,58,47,43,59,62,52,48,49,69,74,36,62,46,88,84,40,45,69,61,42,49,53,51,51,52,55,50,50,53,50,52,52,52,49,56,60,51,46,56,58,50,53,48,51,46,50,55,55,48,51,55,56,51,50,49,43,50,53,57,55,71,74,112

Radius of gyration: 33.56 Å; Cα contacts (8 Å, |Δi|>4): 84; chains: 1; bounding box: 85×21×102 Å

Nearest PDB structures (foldseek):
  7sqc-assembly1_1F  TM=3.256E-01  e=4.546E-02  Chlamydomonas reinhardtii
  7sqc-assembly1_1X  TM=2.580E-01  e=1.538E-01  Chlamydomonas reinhardtii
  7n6g-assembly1_3X  TM=3.081E-01  e=5.787E-01  Chlamydomonas reinhardtii
  8i21-assembly1_B  TM=3.155E-01  e=8.387E-01  Saccharomyces cerevisiae S288C
  7aal-assembly1_B  TM=2.062E-01  e=3.900E+00  Homo sapiens

Secondary structure (DSSP, 8-state):
-HHHHHHHHHHHHHHHHHHHHHHHHHHHHHHHHHHHHHHHHHHHHHHHHHHHHHHHHHHHHHHHHHHHHHHHHHHHHHHHHHHH-TT--HHHHHHHHHHHHHHHHHHHHHHHHHHHHHHHHHHHHHHHSHHHHHHHHHHHHHHHHHHHHHHHHHTTTTT-HHHHHHHHHHHHHHHHHHHHHHHHHHHHHHHHHHHHHHHHHHHHH--

Foldseek 3Di:
DVVVVVVVVVVVVVVVVVVLVVLLVVLLVLLVVLLVVLVVLLVVLVVVLVVLLVVLVVVLVVVLVVVVVVVVVVLVVVLVVLVPDPPDDPVRSVVVVVVSVVVVVVVVVLSVVLVVVLVVLSVCLVPPFLVVLSVVLNVVSVVSNCLSVVLVVVDPCVVPVVVSSVSSVVVSVVSVVSSVVSSVRSVVSSVVVVVSSVVSVVSVVVD

Mean predicted aligned error: 8.67 Å

Sequence (207 aa):
MFVKFFLVIALLQAVCAQQRFEVLVEFGTNFSTLAIDTQNEINELYHFNADMVREFNRELLLELGRMVPEMREADSSFQQQIAAADGVDDECREYVEELRELFLLFQNWDIQDCAYYAHVELADDSVNRFLPYAITFLSENTRSISQVVESFSRNNAVAEFDALVEELDGEWEYYQTLAVSFGDFLFDEILAHADVADHCLTLSATV

pLDDT: mean 87.12, std 10.29, range [42.84, 97.81]